Protein AF-0000000084674682 (afdb_homodimer)

Structure (mmCIF, N/CA/C/O backbone):
data_AF-0000000084674682-model_v1
#
loop_
_entity.id
_entity.type
_entity.pdbx_description
1 polymer 'DoxX family membrane protein'
#
loop_
_atom_site.group_PDB
_atom_site.id
_atom_site.type_symbol
_atom_site.label_atom_id
_atom_site.label_alt_id
_atom_site.label_comp_id
_atom_site.label_asym_id
_atom_site.label_entity_id
_atom_site.label_seq_id
_atom_site.pdbx_PDB_ins_code
_atom_site.Cartn_x
_atom_site.Cartn_y
_atom_site.Cartn_z
_atom_site.occupancy
_atom_site.B_iso_or_equiv
_atom_site.auth_seq_id
_atom_site.auth_comp_id
_atom_site.auth_asym_id
_atom_site.auth_atom_id
_atom_site.pdbx_PDB_model_num
ATOM 1 N N . MET A 1 1 ? -1.608 11.914 17.375 1 89.88 1 MET A N 1
ATOM 2 C CA . MET A 1 1 ? -2.117 10.961 16.391 1 89.88 1 MET A CA 1
ATOM 3 C C . MET A 1 1 ? -1.394 11.109 15.062 1 89.88 1 MET A C 1
ATOM 5 O O . MET A 1 1 ? -0.857 10.141 14.523 1 89.88 1 MET A O 1
ATOM 9 N N . LYS A 1 2 ? -1.039 12.305 14.711 1 95.5 2 LYS A N 1
ATOM 10 C CA . LYS A 1 2 ? -0.416 12.562 13.414 1 95.5 2 LYS A CA 1
ATOM 11 C C . LYS A 1 2 ? 1.019 12.047 13.383 1 95.5 2 LYS A C 1
ATOM 13 O O . LYS A 1 2 ? 1.409 11.344 12.445 1 95.5 2 LYS A O 1
ATOM 18 N N . ILE A 1 3 ? 1.714 12.25 14.445 1 95.81 3 ILE A N 1
ATOM 19 C CA . ILE A 1 3 ? 3.123 11.883 14.484 1 95.81 3 ILE A CA 1
ATOM 20 C C . ILE A 1 3 ? 3.26 10.359 14.422 1 95.81 3 ILE A C 1
ATOM 22 O O . ILE A 1 3 ? 4.125 9.836 13.719 1 95.81 3 ILE A O 1
ATOM 26 N N . TRP A 1 4 ? 2.428 9.703 15.109 1 97.12 4 TRP A N 1
ATOM 27 C CA . TRP A 1 4 ? 2.514 8.242 15.148 1 97.12 4 TRP A CA 1
ATOM 28 C C . TRP A 1 4 ? 2.096 7.637 13.812 1 97.12 4 TRP A C 1
ATOM 30 O O . TRP A 1 4 ? 2.631 6.605 13.398 1 97.12 4 TRP A O 1
ATOM 40 N N . THR A 1 5 ? 1.113 8.211 13.18 1 98.31 5 THR A N 1
ATOM 41 C CA . THR A 1 5 ? 0.682 7.684 11.891 1 98.31 5 THR A CA 1
ATOM 42 C C . THR A 1 5 ? 1.741 7.934 10.82 1 98.31 5 THR A C 1
ATOM 44 O O . THR A 1 5 ? 1.948 7.098 9.938 1 98.31 5 THR A O 1
ATOM 47 N N . LEU A 1 6 ? 2.436 9.078 10.836 1 98.5 6 LEU A N 1
ATOM 48 C CA . LEU A 1 6 ? 3.545 9.328 9.922 1 98.5 6 LEU A CA 1
ATOM 49 C C . LEU A 1 6 ? 4.691 8.359 10.18 1 98.5 6 LEU A C 1
ATOM 51 O O . LEU A 1 6 ? 5.316 7.863 9.242 1 98.5 6 LEU A O 1
ATOM 55 N N . LEU A 1 7 ? 4.961 8.125 11.453 1 98.44 7 LEU A N 1
ATOM 56 C CA . LEU A 1 7 ? 6.004 7.16 11.797 1 98.44 7 LEU A CA 1
ATOM 57 C C . LEU A 1 7 ? 5.68 5.781 11.242 1 98.44 7 LEU A C 1
ATOM 59 O O . LEU A 1 7 ? 6.527 5.141 10.617 1 98.44 7 LEU A O 1
ATOM 63 N N . LEU A 1 8 ? 4.473 5.336 11.531 1 98.69 8 LEU A N 1
ATOM 64 C CA . LEU A 1 8 ? 4.078 4.012 11.07 1 98.69 8 LEU A CA 1
ATOM 65 C C . LEU A 1 8 ? 4.129 3.926 9.555 1 98.69 8 LEU A C 1
ATOM 67 O O . LEU A 1 8 ? 4.574 2.916 9 1 98.69 8 LEU A O 1
ATOM 71 N N . LEU A 1 9 ? 3.668 4.953 8.883 1 98.88 9 LEU A N 1
ATOM 72 C CA . LEU A 1 9 ? 3.705 4.973 7.422 1 98.88 9 LEU A CA 1
ATOM 73 C C . LEU A 1 9 ? 5.141 4.926 6.914 1 98.88 9 LEU A C 1
ATOM 75 O O . LEU A 1 9 ? 5.465 4.141 6.023 1 98.88 9 LEU A O 1
ATOM 79 N N . ARG A 1 10 ? 5.977 5.75 7.48 1 98.88 10 ARG A N 1
ATOM 80 C CA . ARG A 1 10 ? 7.379 5.812 7.086 1 98.88 10 ARG A CA 1
ATOM 81 C C . ARG A 1 10 ? 8.062 4.465 7.285 1 98.88 10 ARG A C 1
ATOM 83 O O . ARG A 1 10 ? 8.75 3.975 6.387 1 98.88 10 ARG A O 1
ATOM 90 N N . VAL A 1 11 ? 7.887 3.836 8.383 1 98.88 11 VAL A N 1
ATOM 91 C CA . VAL A 1 11 ? 8.539 2.574 8.711 1 98.88 11 VAL A CA 1
ATOM 92 C C . VAL A 1 11 ? 8.039 1.474 7.777 1 98.88 11 VAL A C 1
ATOM 94 O O . VAL A 1 11 ? 8.828 0.674 7.27 1 98.88 11 VAL A O 1
ATOM 97 N N . SER A 1 12 ? 6.766 1.442 7.594 1 98.94 12 SER A N 1
ATOM 98 C CA . SER A 1 12 ? 6.211 0.405 6.73 1 98.94 12 SER A CA 1
ATOM 99 C C . SER A 1 12 ? 6.672 0.586 5.285 1 98.94 12 SER A C 1
ATOM 101 O O . SER A 1 12 ? 6.996 -0.388 4.605 1 98.94 12 SER A O 1
ATOM 103 N N . LEU A 1 13 ? 6.742 1.813 4.797 1 98.94 13 LEU A N 1
ATOM 104 C CA . LEU A 1 13 ? 7.234 2.076 3.449 1 98.94 13 LEU A CA 1
ATOM 105 C C . LEU A 1 13 ? 8.703 1.701 3.328 1 98.94 13 LEU A C 1
ATOM 107 O O . LEU A 1 13 ? 9.109 1.045 2.363 1 98.94 13 LEU A O 1
ATOM 111 N N . GLY A 1 14 ? 9.484 2.191 4.289 1 98.94 14 GLY A N 1
ATOM 112 C CA . GLY A 1 14 ? 10.906 1.877 4.254 1 98.94 14 GLY A CA 1
ATOM 113 C C . GLY A 1 14 ? 11.188 0.387 4.309 1 98.94 14 GLY A C 1
A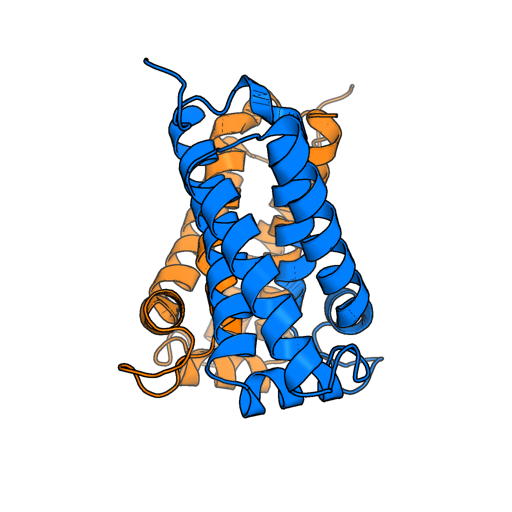TOM 114 O O . GLY A 1 14 ? 12.062 -0.111 3.604 1 98.94 14 GLY A O 1
ATOM 115 N N . TRP A 1 15 ? 10.477 -0.273 5.172 1 98.88 15 TRP A N 1
ATOM 116 C CA . TRP A 1 15 ? 10.711 -1.703 5.336 1 98.88 15 TRP A CA 1
ATOM 117 C C . TRP A 1 15 ? 10.312 -2.471 4.078 1 98.88 15 TRP A C 1
ATOM 119 O O . TRP A 1 15 ? 10.883 -3.52 3.775 1 98.88 15 TRP A O 1
ATOM 129 N N . LEU A 1 16 ? 9.336 -2.008 3.316 1 98.88 16 LEU A N 1
ATOM 130 C CA . LEU A 1 16 ? 9.023 -2.605 2.021 1 98.88 16 LEU A CA 1
ATOM 131 C C . LEU A 1 16 ? 10.266 -2.643 1.131 1 98.88 16 LEU A C 1
ATOM 133 O O . LEU A 1 16 ? 10.539 -3.656 0.486 1 98.88 16 LEU A O 1
ATOM 137 N N . LEU A 1 17 ? 10.953 -1.488 1.065 1 98.88 17 LEU A N 1
ATOM 138 C CA . LEU A 1 17 ? 12.172 -1.434 0.263 1 98.88 17 LEU A CA 1
ATOM 139 C C . LEU A 1 17 ? 13.203 -2.439 0.769 1 98.88 17 LEU A C 1
ATOM 141 O O . LEU A 1 17 ? 13.883 -3.088 -0.027 1 98.88 17 LEU A O 1
ATOM 145 N N . VAL A 1 18 ? 13.297 -2.596 2.031 1 98.75 18 VAL A N 1
ATOM 146 C CA . VAL A 1 18 ? 14.25 -3.537 2.621 1 98.75 18 VAL A CA 1
ATOM 147 C C . VAL A 1 18 ? 13.867 -4.965 2.23 1 98.75 18 VAL A C 1
ATOM 149 O O . VAL A 1 18 ? 14.727 -5.754 1.838 1 98.75 18 VAL A O 1
ATOM 152 N N . ILE A 1 19 ? 12.641 -5.305 2.309 1 98.19 19 ILE A N 1
ATOM 153 C CA . ILE A 1 19 ? 12.148 -6.648 2.012 1 98.19 19 ILE A CA 1
ATOM 154 C C . ILE A 1 19 ? 12.445 -6.992 0.554 1 98.19 19 ILE A C 1
ATOM 156 O O . ILE A 1 19 ? 13.008 -8.047 0.263 1 98.19 19 ILE A O 1
ATOM 160 N N . TRP A 1 20 ? 12.094 -6.137 -0.337 1 97.38 20 TRP A N 1
ATOM 161 C CA . TRP A 1 20 ? 12.281 -6.434 -1.753 1 97.38 20 TRP A CA 1
ATOM 162 C C . TRP A 1 20 ? 13.75 -6.34 -2.143 1 97.38 20 TRP A C 1
ATOM 164 O O . TRP A 1 20 ? 14.211 -7.055 -3.037 1 97.38 20 TRP A O 1
ATOM 174 N N . GLY A 1 21 ? 14.469 -5.391 -1.509 1 97.81 21 GLY A N 1
ATOM 175 C CA . GLY A 1 21 ? 15.906 -5.398 -1.701 1 97.81 21 GLY A CA 1
ATOM 176 C C . GLY A 1 21 ? 16.562 -6.688 -1.247 1 97.81 21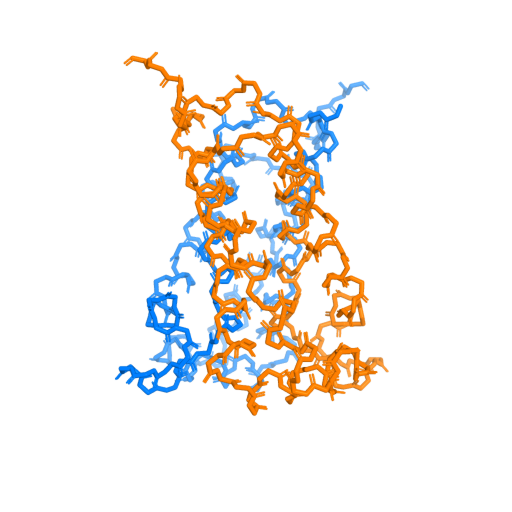 GLY A C 1
ATOM 177 O O . GLY A 1 21 ? 17.406 -7.242 -1.954 1 97.81 21 GLY A O 1
ATOM 178 N N . ALA A 1 22 ? 16.219 -7.117 -0.067 1 97 22 ALA A N 1
ATOM 179 C CA . ALA A 1 22 ? 16.75 -8.375 0.457 1 97 22 ALA A CA 1
ATOM 180 C C . ALA A 1 22 ? 16.406 -9.539 -0.461 1 97 22 ALA A C 1
ATOM 182 O O . ALA A 1 22 ? 17.203 -10.461 -0.637 1 97 22 ALA A O 1
ATOM 183 N N . ASP A 1 23 ? 15.234 -9.516 -0.97 1 95.69 23 ASP A N 1
ATOM 184 C CA . ASP A 1 23 ? 14.828 -10.539 -1.931 1 95.69 23 ASP A CA 1
ATOM 185 C C . ASP A 1 23 ? 15.805 -10.609 -3.102 1 95.69 23 ASP A C 1
ATOM 187 O O . ASP A 1 23 ? 16.203 -11.703 -3.523 1 95.69 23 ASP A O 1
ATOM 191 N N . LYS A 1 24 ? 16.25 -9.492 -3.629 1 95.38 24 LYS A N 1
ATOM 192 C CA . LYS A 1 24 ? 17.141 -9.406 -4.777 1 95.38 24 LYS A CA 1
ATOM 193 C C . LYS A 1 24 ? 18.562 -9.867 -4.406 1 95.38 24 LYS A C 1
ATOM 195 O O . LYS A 1 24 ? 19.312 -10.336 -5.266 1 95.38 24 LYS A O 1
ATOM 200 N N . VAL A 1 25 ? 18.875 -9.742 -3.158 1 96.06 25 VAL A N 1
ATOM 201 C CA . VAL A 1 25 ? 20.234 -10.047 -2.725 1 96.06 25 VAL A CA 1
ATOM 202 C C . VAL A 1 25 ? 20.312 -11.516 -2.297 1 96.06 25 VAL A C 1
ATOM 204 O O . VAL A 1 25 ? 21.266 -12.219 -2.656 1 96.06 25 VAL A O 1
ATOM 207 N N . PHE A 1 26 ? 19.297 -12 -1.606 1 93.75 26 PHE A N 1
ATOM 208 C CA . PHE A 1 26 ? 19.422 -13.297 -0.951 1 93.75 26 PHE A CA 1
ATOM 209 C C . PHE A 1 26 ? 18.484 -14.312 -1.601 1 93.75 26 PHE A C 1
ATOM 211 O O . PHE A 1 26 ? 18.672 -15.523 -1.425 1 93.75 26 PHE A O 1
ATOM 218 N N . ASN A 1 27 ? 17.469 -13.867 -2.18 1 92.38 27 ASN A N 1
ATOM 219 C CA . ASN A 1 27 ? 16.531 -14.719 -2.902 1 92.38 27 ASN A CA 1
ATOM 220 C C . ASN A 1 27 ? 16.547 -14.43 -4.398 1 92.38 27 ASN A C 1
ATOM 222 O O . ASN A 1 27 ? 15.508 -14.125 -4.992 1 92.38 27 ASN A O 1
ATOM 226 N N . VAL A 1 28 ? 17.734 -14.648 -4.98 1 90.69 28 VAL A N 1
ATOM 227 C CA . VAL A 1 28 ? 18.016 -14.156 -6.324 1 90.69 28 VAL A CA 1
ATOM 228 C C . VAL A 1 28 ? 17.078 -14.805 -7.328 1 90.69 28 VAL A C 1
ATOM 230 O O . VAL A 1 28 ? 16.578 -14.141 -8.234 1 90.69 28 VAL A O 1
ATOM 233 N N . GLU A 1 29 ? 16.859 -16.094 -7.25 1 91.12 29 GLU A N 1
ATOM 234 C CA . GLU A 1 29 ? 15.961 -16.797 -8.172 1 91.12 29 GLU A CA 1
ATOM 235 C C . GLU A 1 29 ? 14.562 -16.172 -8.156 1 91.12 29 GLU A C 1
ATOM 237 O O . GLU A 1 29 ? 13.969 -15.953 -9.211 1 91.12 29 GLU A O 1
ATOM 242 N N . HIS A 1 30 ? 14.094 -15.93 -6.965 1 90.38 30 HIS A N 1
ATOM 243 C CA . HIS A 1 30 ? 12.789 -15.289 -6.848 1 90.38 30 HIS A CA 1
ATOM 244 C C . HIS A 1 30 ? 12.812 -13.875 -7.414 1 90.38 30 HIS A C 1
ATOM 246 O O . HIS A 1 30 ? 11.883 -13.469 -8.117 1 90.38 30 HIS A O 1
ATOM 252 N N . GLY A 1 31 ? 13.82 -13.156 -7.078 1 90.25 31 GLY A N 1
ATOM 253 C CA . GLY A 1 31 ? 13.969 -11.82 -7.641 1 90.25 31 GLY A CA 1
ATOM 254 C C . GLY A 1 31 ? 14.008 -11.812 -9.156 1 90.25 31 GLY A C 1
ATOM 255 O O . GLY A 1 31 ? 13.398 -10.953 -9.797 1 90.25 31 GLY A O 1
ATOM 256 N N . MET A 1 32 ? 14.672 -12.773 -9.703 1 90.81 32 MET A N 1
ATOM 257 C CA . MET A 1 32 ? 14.75 -12.906 -11.156 1 90.81 32 MET A CA 1
ATOM 258 C C . MET A 1 32 ? 13.383 -13.227 -11.742 1 90.81 32 MET A C 1
ATOM 260 O O . MET A 1 32 ? 13.008 -12.695 -12.789 1 90.81 32 MET A O 1
ATOM 264 N N . ALA A 1 33 ? 12.703 -14.078 -11.133 1 90.19 33 ALA A N 1
ATOM 265 C CA . ALA A 1 33 ? 11.375 -14.453 -11.594 1 90.19 33 ALA A CA 1
ATOM 266 C C . ALA A 1 33 ? 10.438 -13.25 -11.617 1 90.19 33 AL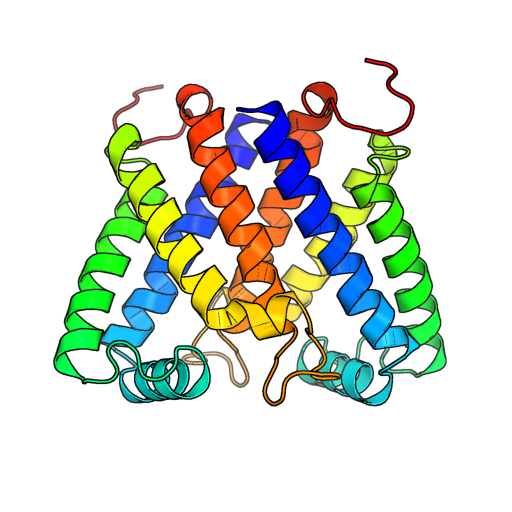A A C 1
ATOM 268 O O . ALA A 1 33 ? 9.688 -13.055 -12.578 1 90.19 33 ALA A O 1
ATOM 269 N N . VAL A 1 34 ? 10.523 -12.5 -10.586 1 88.06 34 VAL A N 1
ATOM 270 C CA . VAL A 1 34 ? 9.703 -11.289 -10.492 1 88.06 34 VAL A CA 1
ATOM 271 C C . VAL A 1 34 ? 10.117 -10.305 -11.578 1 88.06 34 VAL A C 1
ATOM 273 O O . VAL A 1 34 ? 9.258 -9.734 -12.266 1 88.06 34 VAL A O 1
ATOM 276 N N . ALA A 1 35 ? 11.383 -10.086 -11.766 1 88.12 35 ALA A N 1
ATOM 277 C CA . ALA A 1 35 ? 11.891 -9.164 -12.781 1 88.12 35 ALA A CA 1
ATOM 278 C C . ALA A 1 35 ? 11.461 -9.594 -14.18 1 88.12 35 ALA A C 1
ATOM 280 O O . ALA A 1 35 ? 11.031 -8.766 -14.984 1 88.12 35 ALA A O 1
ATOM 281 N N . ASN A 1 36 ? 11.562 -10.797 -14.453 1 88.56 36 ASN A N 1
ATOM 282 C CA . ASN A 1 36 ? 11.227 -11.32 -15.773 1 88.56 36 ASN A CA 1
ATOM 283 C C . ASN A 1 36 ? 9.719 -11.273 -16.031 1 88.56 36 ASN A C 1
ATOM 285 O O . ASN A 1 36 ? 9.289 -10.953 -17.141 1 88.56 36 ASN A O 1
ATOM 289 N N . LYS A 1 37 ? 9.031 -11.516 -15.047 1 85.31 37 LYS A N 1
ATOM 290 C CA . LYS A 1 37 ? 7.586 -11.625 -15.227 1 85.31 37 LYS A CA 1
ATOM 291 C C . LYS A 1 37 ? 6.922 -10.25 -15.188 1 85.31 37 LYS A C 1
ATOM 293 O O . LYS A 1 37 ? 6.02 -9.969 -15.977 1 85.31 37 LYS A O 1
ATOM 298 N N . PHE A 1 38 ? 7.402 -9.391 -14.258 1 84.62 38 PHE A N 1
ATOM 299 C CA . PHE A 1 38 ? 6.602 -8.195 -14 1 84.62 38 PHE A CA 1
ATOM 300 C C . PHE A 1 38 ? 7.363 -6.938 -14.398 1 84.62 38 PHE A C 1
ATOM 302 O O . PHE A 1 38 ? 6.77 -5.867 -14.531 1 84.62 38 PHE A O 1
ATOM 309 N N . TYR A 1 39 ? 8.648 -7.082 -14.594 1 84 39 TYR A N 1
ATOM 310 C CA . TYR A 1 39 ? 9.422 -5.875 -14.867 1 84 39 TYR A CA 1
ATOM 311 C C . TYR A 1 39 ? 10.125 -5.969 -16.219 1 84 39 TYR A C 1
ATOM 313 O O . TYR A 1 39 ? 11.141 -5.309 -16.438 1 84 39 TYR A O 1
ATOM 321 N N . PHE A 1 40 ? 9.656 -6.844 -17.062 1 83.19 40 PHE A N 1
ATOM 322 C CA . PHE A 1 40 ? 10.102 -6.984 -18.453 1 83.19 40 PHE A CA 1
ATOM 323 C C . PHE A 1 40 ? 11.578 -7.352 -18.5 1 83.19 40 PHE A C 1
ATOM 325 O O . PHE A 1 40 ? 12.305 -6.887 -19.391 1 83.19 40 PHE A O 1
ATOM 332 N N . GLY A 1 41 ? 12.039 -7.977 -17.469 1 83.94 41 GLY A N 1
ATOM 333 C CA . GLY A 1 41 ? 13.422 -8.43 -17.406 1 83.94 41 GLY A CA 1
ATOM 334 C C . GLY A 1 41 ? 14.383 -7.336 -17 1 83.94 41 GLY A C 1
ATOM 335 O O . GLY A 1 41 ? 15.602 -7.516 -17.062 1 83.94 41 GLY A O 1
ATOM 336 N N . PHE A 1 42 ? 13.82 -6.273 -16.594 1 81.06 42 PHE A N 1
ATOM 337 C CA . PHE A 1 42 ? 14.68 -5.191 -16.125 1 81.06 42 PHE A CA 1
ATOM 338 C C . PHE A 1 42 ? 15.578 -5.664 -14.984 1 81.06 42 PHE A C 1
ATOM 340 O O . PHE A 1 42 ? 15.094 -6.211 -13.992 1 81.06 42 PHE A O 1
ATOM 347 N N . LEU A 1 43 ? 16.891 -5.523 -15.18 1 81.88 43 LEU A N 1
ATOM 348 C CA . LEU A 1 43 ? 17.922 -5.891 -14.219 1 81.88 43 LEU A CA 1
ATOM 349 C C . LEU A 1 43 ? 17.922 -7.395 -13.977 1 81.88 43 LEU A C 1
ATOM 351 O O . LEU A 1 43 ? 18.453 -7.863 -12.961 1 81.88 43 LEU A O 1
ATOM 355 N N . ALA A 1 44 ? 17.484 -8.086 -14.93 1 86.19 44 ALA A N 1
ATOM 356 C CA . ALA A 1 44 ? 17.391 -9.523 -14.719 1 86.19 44 ALA A CA 1
ATOM 357 C C . ALA A 1 44 ? 18.734 -10.211 -14.93 1 86.19 44 ALA A C 1
ATOM 359 O O . ALA A 1 44 ? 18.828 -11.188 -15.672 1 86.19 44 ALA A O 1
ATOM 360 N N . VAL A 1 45 ? 19.688 -9.672 -14.492 1 89.75 45 VAL A N 1
ATOM 361 C CA . VAL A 1 45 ? 21.016 -10.242 -14.344 1 89.75 45 VAL A CA 1
ATOM 362 C C . VAL A 1 45 ? 21.391 -10.297 -12.867 1 89.75 45 VAL A C 1
ATOM 364 O O . VAL A 1 45 ? 21.156 -9.344 -12.125 1 89.75 45 VAL A O 1
ATOM 367 N N . GLU A 1 46 ? 21.969 -11.477 -12.484 1 91.44 46 GLU A N 1
ATOM 368 C CA . GLU A 1 46 ? 22.172 -11.758 -11.062 1 91.44 46 GLU A CA 1
ATOM 369 C C . GLU A 1 46 ? 22.938 -10.633 -10.383 1 91.44 46 GLU A C 1
ATOM 371 O O . GLU A 1 46 ? 22.5 -10.117 -9.352 1 91.44 46 GLU A O 1
ATOM 376 N N . SER A 1 47 ? 24.047 -10.289 -10.906 1 92.81 47 SER A N 1
ATOM 377 C CA . SER A 1 47 ? 24.891 -9.273 -10.273 1 92.81 47 SER A CA 1
ATOM 378 C C . SER A 1 47 ? 24.172 -7.93 -10.211 1 92.81 47 SER A C 1
ATOM 380 O O . SER A 1 47 ? 24.281 -7.207 -9.219 1 92.81 47 SER A O 1
ATOM 382 N N . ALA A 1 48 ? 23.516 -7.559 -11.211 1 93.69 48 ALA A N 1
ATOM 383 C CA . ALA A 1 48 ? 22.766 -6.297 -11.242 1 93.69 48 ALA A CA 1
ATOM 384 C C . ALA A 1 48 ? 21.672 -6.281 -10.188 1 93.69 48 ALA A C 1
ATOM 386 O O . ALA A 1 48 ? 21.469 -5.273 -9.516 1 93.69 48 ALA A O 1
ATOM 387 N N . LEU A 1 49 ? 21 -7.414 -10.07 1 94.62 49 LEU A N 1
ATOM 388 C CA . LEU A 1 49 ? 19.938 -7.531 -9.07 1 94.62 49 LEU A CA 1
ATOM 389 C C . LEU A 1 49 ? 20.5 -7.367 -7.664 1 94.62 49 LEU A C 1
ATOM 391 O O . LEU A 1 49 ? 19.906 -6.672 -6.832 1 94.62 49 LEU A O 1
ATOM 395 N N . GLN A 1 50 ? 21.641 -7.996 -7.441 1 96.75 50 GLN A N 1
ATOM 396 C CA . GLN A 1 50 ? 22.203 -7.953 -6.098 1 96.75 50 GLN A CA 1
ATOM 397 C C . GLN A 1 50 ? 22.672 -6.547 -5.738 1 96.75 50 GLN A C 1
ATOM 399 O O . GLN A 1 50 ? 22.516 -6.105 -4.598 1 96.75 50 GLN A O 1
ATOM 404 N N . VAL A 1 51 ? 23.219 -5.844 -6.695 1 96.81 51 VAL A N 1
ATOM 405 C CA . VAL A 1 51 ? 23.672 -4.477 -6.449 1 96.81 51 VAL A CA 1
ATOM 406 C C . VAL A 1 51 ? 22.469 -3.572 -6.219 1 96.81 51 VAL A C 1
ATOM 408 O O . VAL A 1 51 ? 22.438 -2.785 -5.27 1 96.81 51 VAL A O 1
ATOM 411 N N . ALA A 1 52 ? 21.469 -3.684 -7.102 1 96.19 52 ALA A N 1
ATOM 412 C CA . ALA A 1 52 ? 20.25 -2.9 -6.949 1 96.19 52 ALA A CA 1
ATOM 413 C C . ALA A 1 52 ? 19.578 -3.189 -5.609 1 96.19 52 ALA A C 1
ATOM 415 O O . ALA A 1 52 ? 19.062 -2.281 -4.961 1 96.19 52 ALA A O 1
ATOM 416 N N . GLY A 1 53 ? 19.578 -4.457 -5.266 1 97.88 53 GLY A N 1
ATOM 417 C CA . GLY A 1 53 ? 18.984 -4.855 -3.996 1 97.88 53 GLY A CA 1
ATOM 418 C C . GLY A 1 53 ? 19.703 -4.25 -2.799 1 97.88 53 GLY A C 1
ATOM 419 O O . GLY A 1 53 ? 19.047 -3.777 -1.863 1 97.88 53 GLY A O 1
ATOM 420 N N . ALA A 1 54 ? 21.047 -4.297 -2.838 1 98.25 54 ALA A N 1
ATOM 421 C CA . ALA A 1 54 ? 21.812 -3.711 -1.743 1 98.25 54 ALA A CA 1
ATOM 422 C C . ALA A 1 54 ? 21.531 -2.221 -1.601 1 98.25 54 ALA A C 1
ATOM 424 O O . ALA A 1 54 ? 21.359 -1.719 -0.487 1 98.25 54 ALA A O 1
ATOM 425 N N . LEU A 1 55 ? 21.484 -1.507 -2.699 1 98.38 55 LEU A N 1
ATOM 426 C CA . LEU A 1 55 ? 21.156 -0.084 -2.68 1 98.38 55 LEU A CA 1
ATOM 427 C C . LEU A 1 55 ? 19.75 0.15 -2.15 1 98.38 55 LEU A C 1
ATOM 429 O O . LEU A 1 55 ? 19.516 1.067 -1.358 1 98.38 55 LEU A O 1
ATOM 433 N N . GLN A 1 56 ? 18.844 -0.667 -2.613 1 98.75 56 GLN A N 1
ATOM 434 C CA . GLN A 1 56 ? 17.469 -0.556 -2.176 1 98.75 56 GLN A CA 1
ATOM 435 C C . GLN A 1 56 ? 17.344 -0.779 -0.67 1 98.75 56 GLN A C 1
ATOM 437 O O . GLN A 1 56 ? 16.594 -0.078 0.007 1 98.75 56 GLN A O 1
ATOM 442 N N . ILE A 1 57 ? 18.031 -1.725 -0.092 1 98.88 57 ILE A N 1
ATOM 443 C CA . ILE A 1 57 ? 18.062 -1.97 1.346 1 98.88 57 ILE A CA 1
ATOM 444 C C . ILE A 1 57 ? 18.578 -0.729 2.072 1 98.88 57 ILE A C 1
ATOM 446 O O . ILE A 1 57 ? 17.984 -0.296 3.066 1 98.88 57 ILE A O 1
ATOM 450 N N . LEU A 1 58 ? 19.641 -0.141 1.566 1 98.81 58 LEU A N 1
ATOM 451 C CA . LEU A 1 58 ? 20.219 1.038 2.199 1 98.81 58 LEU A CA 1
ATOM 452 C C . LEU A 1 58 ? 19.219 2.193 2.215 1 98.81 58 LEU A C 1
ATOM 454 O O . LEU A 1 58 ? 19.047 2.852 3.242 1 98.81 58 LEU A O 1
ATOM 458 N N . VAL A 1 59 ? 18.609 2.412 1.096 1 98.88 59 VAL A N 1
ATOM 459 C CA . VAL A 1 59 ? 17.609 3.469 1.021 1 98.88 59 VAL A CA 1
ATOM 460 C C . VAL A 1 59 ? 16.469 3.172 1.994 1 98.88 59 VAL A C 1
ATOM 462 O O . VAL A 1 59 ? 16.016 4.059 2.723 1 98.88 59 VAL A O 1
ATOM 465 N N . GLY A 1 60 ? 15.984 1.921 1.973 1 98.94 60 GLY A N 1
ATOM 466 C CA . GLY A 1 60 ? 14.906 1.53 2.865 1 98.94 60 GLY A CA 1
ATOM 467 C C . GLY A 1 60 ? 15.227 1.757 4.328 1 98.94 60 GLY A C 1
ATOM 468 O O . GLY A 1 60 ? 14.398 2.275 5.082 1 98.94 60 GLY A O 1
ATOM 469 N N . LEU A 1 61 ? 16.391 1.36 4.75 1 98.88 61 LEU A N 1
ATOM 470 C CA . LEU A 1 61 ? 16.797 1.555 6.137 1 98.88 61 LEU A CA 1
ATOM 471 C C . LEU A 1 61 ? 16.906 3.039 6.473 1 98.88 61 LEU A C 1
ATOM 473 O O . LEU A 1 61 ? 16.531 3.457 7.57 1 98.88 61 LEU A O 1
ATOM 477 N N . ALA A 1 62 ? 17.438 3.807 5.527 1 98.75 62 ALA A N 1
ATOM 478 C CA . ALA A 1 62 ? 17.484 5.25 5.734 1 98.75 62 ALA A CA 1
ATOM 479 C C . ALA A 1 62 ? 16.094 5.828 5.918 1 98.75 62 ALA A C 1
ATOM 481 O O . ALA A 1 62 ? 15.875 6.703 6.758 1 98.75 62 ALA A O 1
ATOM 482 N N . VAL A 1 63 ? 15.148 5.379 5.133 1 98.81 63 VAL A N 1
ATOM 483 C CA . VAL A 1 63 ? 13.758 5.816 5.262 1 98.81 63 VAL A CA 1
ATOM 484 C C . VAL A 1 63 ? 13.219 5.418 6.633 1 98.81 63 VAL A C 1
ATOM 486 O O . VAL A 1 63 ? 12.617 6.238 7.336 1 98.81 63 VAL A O 1
ATOM 489 N N . VAL A 1 64 ? 13.453 4.219 7.055 1 98.81 64 VAL A N 1
ATOM 490 C CA . VAL A 1 64 ? 12.922 3.691 8.305 1 98.81 64 VAL A CA 1
ATOM 491 C C . VAL A 1 64 ? 13.375 4.57 9.469 1 98.81 64 VAL A C 1
ATOM 493 O O . VAL A 1 64 ? 12.57 4.922 10.336 1 98.81 64 VAL A O 1
ATOM 496 N N . VAL A 1 65 ? 14.586 5.004 9.461 1 98.12 65 VAL A N 1
ATOM 497 C CA . VAL A 1 65 ? 15.117 5.719 10.617 1 98.12 65 VAL A CA 1
ATOM 498 C C . VAL A 1 65 ? 14.938 7.223 10.414 1 98.12 65 VAL A C 1
ATOM 500 O O . VAL A 1 65 ? 15.242 8.016 11.312 1 98.12 65 VAL A O 1
ATOM 503 N N . GLY A 1 66 ? 14.43 7.613 9.266 1 98 66 GLY A N 1
ATOM 504 C CA . GLY A 1 66 ? 14.227 9.023 8.969 1 98 66 GLY A CA 1
ATOM 505 C C . GLY A 1 66 ? 15.516 9.789 8.773 1 98 66 GLY A C 1
ATOM 506 O O . GLY A 1 66 ? 15.648 10.93 9.227 1 98 66 GLY A O 1
ATOM 507 N N . PHE A 1 67 ? 16.484 9.141 8.133 1 97.31 67 PHE A N 1
ATOM 508 C CA . PHE A 1 67 ? 17.766 9.758 7.859 1 97.31 67 PHE A CA 1
ATOM 509 C C . PHE A 1 67 ? 17.75 10.484 6.523 1 97.31 67 PHE A C 1
ATOM 511 O O . PHE A 1 67 ? 17.234 9.961 5.531 1 97.31 67 PHE A O 1
ATOM 518 N N . ALA A 1 68 ? 18.406 11.836 6.422 1 96.94 68 ALA A N 1
ATOM 519 C CA . ALA A 1 68 ? 18.578 12.633 5.211 1 96.94 68 ALA A CA 1
ATOM 520 C C . ALA A 1 68 ? 17.281 12.703 4.406 1 96.94 68 ALA A C 1
ATOM 522 O O . ALA A 1 68 ? 17.297 12.477 3.193 1 96.94 68 ALA A O 1
ATOM 523 N N . ARG A 1 69 ? 16.219 12.984 4.969 1 97.75 69 ARG A N 1
ATOM 524 C CA . ARG A 1 69 ? 14.859 12.883 4.441 1 97.75 69 ARG A CA 1
ATOM 525 C C . ARG A 1 69 ? 14.68 13.758 3.205 1 97.75 69 ARG A C 1
ATOM 527 O O . ARG A 1 69 ? 13.898 13.43 2.311 1 97.75 69 ARG A O 1
ATOM 534 N N . ARG A 1 70 ? 15.328 14.812 3.107 1 97.12 70 ARG A N 1
ATOM 535 C CA . ARG A 1 70 ? 15.211 15.695 1.956 1 97.12 70 ARG A CA 1
ATOM 536 C C . ARG A 1 70 ? 15.68 15 0.681 1 97.12 70 ARG A C 1
ATOM 538 O O . ARG A 1 70 ? 15.211 15.32 -0.413 1 97.12 70 ARG A O 1
ATOM 545 N N . TRP A 1 71 ? 16.547 14.039 0.794 1 98.12 71 TRP A N 1
ATOM 546 C CA . TRP A 1 71 ? 17.109 13.328 -0.355 1 98.12 71 TRP A CA 1
ATOM 547 C C . TRP A 1 71 ? 16.547 11.914 -0.444 1 98.12 71 TRP A C 1
ATOM 549 O O . TRP A 1 71 ? 16.219 11.438 -1.535 1 98.12 71 TRP A O 1
ATOM 559 N N . VAL A 1 72 ? 16.406 11.305 0.667 1 98.62 72 VAL A N 1
ATOM 560 C CA . VAL A 1 72 ? 16.047 9.891 0.722 1 98.62 72 VAL A CA 1
ATOM 561 C C . VAL A 1 72 ? 14.578 9.719 0.318 1 98.62 72 VAL A C 1
ATOM 563 O O . VAL A 1 72 ? 14.227 8.773 -0.395 1 98.62 72 VAL A O 1
ATOM 566 N N . TYR A 1 73 ? 13.719 10.641 0.778 1 98.69 73 TYR A N 1
ATOM 567 C CA . TYR A 1 73 ? 12.305 10.508 0.429 1 98.69 73 TYR A CA 1
ATOM 568 C C . TYR A 1 73 ? 12.102 10.633 -1.076 1 98.69 73 TYR A C 1
ATOM 570 O O . TYR A 1 73 ? 11.391 9.828 -1.68 1 98.69 73 TYR A O 1
ATOM 578 N N . PRO A 1 74 ? 12.75 11.609 -1.77 1 98.81 74 PRO A N 1
ATOM 579 C CA . PRO A 1 74 ? 12.625 11.641 -3.229 1 98.81 74 PRO A CA 1
ATOM 580 C C . PRO A 1 74 ? 13.164 10.383 -3.898 1 98.81 74 PRO A C 1
ATOM 582 O O . PRO A 1 74 ? 12.594 9.906 -4.883 1 98.81 74 PRO A O 1
ATOM 585 N N . VAL A 1 75 ? 14.227 9.875 -3.459 1 98.81 75 VAL A N 1
ATOM 586 C CA . VAL A 1 75 ? 14.766 8.625 -4 1 98.81 75 VAL A CA 1
ATOM 587 C C . VAL A 1 75 ? 13.742 7.504 -3.828 1 98.81 75 VAL A C 1
ATOM 589 O O . VAL A 1 75 ? 13.516 6.719 -4.75 1 98.81 75 VAL A O 1
ATOM 592 N N . GLN A 1 76 ? 13.156 7.398 -2.662 1 98.88 76 GLN A N 1
ATOM 593 C CA . GLN A 1 76 ? 12.102 6.41 -2.424 1 98.88 76 GLN A CA 1
ATOM 594 C C . GLN A 1 76 ? 10.953 6.586 -3.406 1 98.88 76 GLN A C 1
ATOM 596 O O . GLN A 1 76 ? 10.422 5.602 -3.928 1 98.88 76 GLN A O 1
ATOM 601 N N . VAL A 1 77 ? 10.539 7.812 -3.645 1 98.88 77 VAL A N 1
ATOM 602 C CA . VAL A 1 77 ? 9.453 8.078 -4.586 1 98.88 77 VAL A CA 1
ATOM 603 C C . VAL A 1 77 ? 9.844 7.586 -5.977 1 98.88 77 VAL A C 1
ATOM 605 O O . VAL A 1 77 ? 9.023 7.004 -6.688 1 98.88 77 VAL A O 1
ATOM 608 N N . LEU A 1 78 ? 11.055 7.797 -6.363 1 98.69 78 LEU A N 1
ATOM 609 C CA . LEU A 1 78 ? 11.531 7.352 -7.668 1 98.69 78 LEU A CA 1
ATOM 610 C C . LEU A 1 78 ? 11.523 5.828 -7.758 1 98.69 78 LEU A C 1
ATOM 612 O O . LEU A 1 78 ? 11.062 5.262 -8.75 1 98.69 78 LEU A O 1
ATOM 616 N N . LEU A 1 79 ? 12.039 5.176 -6.738 1 98.31 79 LEU A N 1
ATOM 617 C CA . LEU A 1 79 ? 12.07 3.715 -6.719 1 98.31 79 LEU A CA 1
ATOM 618 C C . LEU A 1 79 ? 10.656 3.141 -6.754 1 98.31 79 LEU A C 1
ATOM 620 O O . LEU A 1 79 ? 10.359 2.248 -7.551 1 98.31 79 LEU A O 1
ATOM 624 N N . ASN A 1 80 ? 9.797 3.658 -5.895 1 98.75 80 ASN A N 1
ATOM 625 C CA . ASN A 1 80 ? 8.422 3.168 -5.848 1 98.75 80 ASN A CA 1
ATOM 626 C C . ASN A 1 80 ? 7.645 3.557 -7.102 1 98.75 80 ASN A C 1
ATOM 628 O O . ASN A 1 80 ? 6.766 2.816 -7.547 1 98.75 80 ASN A O 1
ATOM 632 N N . GLY A 1 81 ? 7.965 4.734 -7.66 1 98.44 81 GLY A N 1
ATOM 633 C CA . GLY A 1 81 ? 7.359 5.125 -8.93 1 98.44 81 GLY A CA 1
ATOM 634 C C . GLY A 1 81 ? 7.758 4.227 -10.078 1 98.44 81 GLY A C 1
ATOM 635 O O . GLY A 1 81 ? 6.922 3.875 -10.914 1 98.44 81 GLY A O 1
ATOM 636 N N . ALA A 1 82 ? 9.023 3.92 -10.172 1 96.06 82 ALA A N 1
ATOM 637 C CA . ALA A 1 82 ? 9.492 2.982 -11.188 1 96.06 82 ALA A CA 1
ATOM 638 C C . ALA A 1 82 ? 8.797 1.628 -11.039 1 96.06 82 ALA A C 1
ATOM 640 O O . ALA A 1 82 ? 8.398 1.018 -12.039 1 96.06 82 ALA A O 1
ATOM 641 N N . SER A 1 83 ? 8.688 1.121 -9.797 1 96.44 83 SER A N 1
ATOM 642 C CA . SER A 1 83 ? 7.992 -0.138 -9.547 1 96.44 83 SER A CA 1
ATOM 643 C C . SER A 1 83 ? 6.527 -0.053 -9.961 1 96.44 83 SER A C 1
ATOM 645 O O . SER A 1 83 ? 5.988 -0.991 -10.555 1 96.44 83 SER A O 1
ATOM 647 N N . LEU A 1 84 ? 5.898 1.076 -9.656 1 98 84 LEU A N 1
ATOM 648 C CA . LEU A 1 84 ? 4.516 1.295 -10.062 1 98 84 LEU A CA 1
ATOM 649 C C . LEU A 1 84 ? 4.383 1.24 -11.578 1 98 84 LEU A C 1
ATOM 651 O O . LEU A 1 84 ? 3.486 0.576 -12.109 1 98 84 LEU A O 1
ATOM 655 N N . LEU A 1 85 ? 5.254 1.948 -12.266 1 96.69 85 LEU A N 1
ATOM 656 C CA . LEU A 1 85 ? 5.203 1.96 -13.719 1 96.69 85 LEU A CA 1
ATOM 657 C C . LEU A 1 85 ? 5.398 0.556 -14.281 1 96.69 85 LEU A C 1
ATOM 659 O O . LEU A 1 85 ? 4.754 0.181 -15.266 1 96.69 85 LEU A O 1
ATOM 663 N N . ALA A 1 86 ? 6.258 -0.246 -13.68 1 94.19 86 ALA A N 1
ATOM 664 C CA . ALA A 1 86 ? 6.547 -1.6 -14.148 1 94.19 86 ALA A CA 1
ATOM 665 C C . ALA A 1 86 ? 5.312 -2.49 -14.047 1 94.19 86 ALA A C 1
ATOM 667 O O . ALA A 1 86 ? 5.141 -3.422 -14.836 1 94.19 86 ALA A O 1
ATOM 668 N N . VAL A 1 87 ? 4.461 -2.172 -13.086 1 95.19 87 VAL A N 1
ATOM 669 C CA . VAL A 1 87 ? 3.307 -3.043 -12.898 1 95.19 87 VAL A CA 1
ATOM 670 C C . VAL A 1 87 ? 2.025 -2.293 -13.25 1 95.19 87 VAL A C 1
ATOM 672 O O . VAL A 1 87 ? 0.943 -2.633 -12.766 1 95.19 87 VAL A O 1
ATOM 675 N N . MET A 1 88 ? 2.1 -1.292 -14.125 1 96.31 88 MET A N 1
ATOM 676 C CA . MET A 1 88 ? 0.987 -0.397 -14.422 1 96.31 88 MET A CA 1
ATOM 677 C C . MET A 1 88 ? -0.186 -1.167 -15.023 1 96.31 88 MET A C 1
ATOM 679 O O . MET A 1 88 ? -1.346 -0.835 -14.773 1 96.31 88 MET A O 1
ATOM 683 N N . GLN A 1 89 ? 0.061 -2.184 -15.781 1 95.38 89 GLN A N 1
ATOM 684 C CA . GLN A 1 89 ? -1.013 -2.992 -16.344 1 95.38 89 GLN A CA 1
ATOM 685 C C . GLN A 1 89 ? -1.867 -3.619 -15.25 1 95.38 89 GLN A C 1
ATOM 687 O O . GLN A 1 89 ? -3.092 -3.695 -15.375 1 95.38 89 GLN A O 1
ATOM 692 N N . SER A 1 90 ? -1.211 -4.066 -14.133 1 96.06 90 SER A N 1
ATOM 693 C CA . SER A 1 90 ? -1.923 -4.684 -13.016 1 96.06 90 SER A CA 1
ATOM 694 C C . SER A 1 90 ? -2.715 -3.646 -12.227 1 96.06 90 SER A C 1
ATOM 696 O O . SER A 1 90 ? -3.715 -3.979 -11.586 1 96.06 90 SER A O 1
ATOM 698 N N . VAL A 1 91 ? -2.279 -2.42 -12.258 1 97.88 91 VAL A N 1
ATOM 699 C CA . VAL A 1 91 ? -2.969 -1.349 -11.547 1 97.88 91 VAL A CA 1
ATOM 700 C C . VAL A 1 91 ? -4.207 -0.92 -12.336 1 97.88 91 VAL A C 1
ATOM 702 O O . VAL A 1 91 ? -5.27 -0.69 -11.75 1 97.88 91 VAL A O 1
ATOM 705 N N . ILE A 1 92 ? -4.074 -0.872 -13.617 1 97.19 92 ILE A N 1
ATOM 706 C CA . ILE A 1 92 ? -5.164 -0.438 -14.484 1 97.19 92 ILE A CA 1
ATOM 707 C C . ILE A 1 92 ? -6.172 -1.573 -14.656 1 97.19 92 ILE A C 1
ATOM 709 O O . ILE A 1 92 ? -7.383 -1.339 -14.688 1 97.19 92 ILE A O 1
ATOM 713 N N . ASP A 1 93 ? -5.691 -2.811 -14.734 1 96.56 93 ASP A N 1
ATOM 714 C CA . ASP A 1 93 ? -6.48 -4.02 -14.953 1 96.56 93 ASP A CA 1
ATOM 715 C C . ASP A 1 93 ? -6.078 -5.125 -13.984 1 96.56 93 ASP A C 1
ATOM 717 O O . ASP A 1 93 ? -5.457 -6.113 -14.375 1 96.56 93 ASP A O 1
ATOM 721 N N . PRO A 1 94 ? -6.582 -5 -12.75 1 95.75 94 PRO A N 1
ATOM 722 C CA . PRO A 1 94 ? -6.082 -5.883 -11.695 1 95.75 94 PRO A CA 1
ATOM 723 C C . PRO A 1 94 ? -6.527 -7.332 -11.883 1 95.75 94 PRO A C 1
ATOM 725 O O . PRO A 1 94 ? -5.891 -8.25 -11.352 1 95.75 94 PRO A O 1
ATOM 728 N N . TRP A 1 95 ? -7.492 -7.586 -12.648 1 92.94 95 TRP A N 1
ATOM 729 C CA . TRP A 1 95 ? -8.023 -8.945 -12.727 1 92.94 95 TRP A CA 1
ATOM 730 C C . TRP A 1 95 ? -7.75 -9.555 -14.094 1 92.94 95 TRP A C 1
ATOM 732 O O . TRP A 1 95 ? -8.289 -10.609 -14.43 1 92.94 95 TRP A O 1
ATOM 742 N N . SER A 1 96 ? -6.926 -8.859 -14.938 1 91.81 96 SER A N 1
ATOM 743 C CA . SER A 1 96 ? -6.449 -9.375 -16.219 1 91.81 96 SER A CA 1
ATOM 744 C C . SER A 1 96 ? -7.598 -9.531 -17.203 1 91.81 96 SER A C 1
ATOM 746 O O . SER A 1 96 ? -7.637 -10.5 -17.969 1 91.81 96 SER A O 1
ATOM 748 N N . TRP A 1 97 ? -8.508 -8.703 -17.141 1 89.12 97 TRP A N 1
ATOM 749 C CA . TRP A 1 97 ? -9.617 -8.727 -18.094 1 89.12 97 TRP A CA 1
ATOM 750 C C . TRP A 1 97 ? -9.148 -8.273 -19.469 1 89.12 97 TRP A C 1
ATOM 752 O O . TRP A 1 97 ? -9.664 -8.75 -20.484 1 89.12 97 TRP A O 1
ATOM 762 N N . VAL A 1 98 ? -8.133 -7.355 -19.547 1 91 98 VAL A N 1
ATOM 763 C CA . VAL A 1 98 ? -7.637 -6.777 -20.797 1 91 98 VAL A CA 1
ATOM 764 C C . VAL A 1 98 ? -6.18 -7.176 -21 1 91 98 VAL A C 1
ATOM 766 O O . VAL A 1 98 ? -5.809 -7.645 -22.078 1 91 98 VAL A O 1
ATOM 769 N N . PHE A 1 99 ? -5.359 -7.012 -19.969 1 91.56 99 PHE A N 1
ATOM 770 C CA . PHE A 1 99 ? -3.939 -7.34 -20.031 1 91.56 99 PHE A CA 1
ATOM 771 C C . PHE A 1 99 ? -3.672 -8.703 -19.406 1 91.56 99 PHE A C 1
ATOM 773 O O . PHE A 1 99 ? -4.039 -8.945 -18.25 1 91.56 99 PHE A O 1
ATOM 780 N N . GLU A 1 100 ? -3.029 -9.516 -20.156 1 89.69 100 GLU A N 1
ATOM 781 C CA . GLU A 1 100 ? -2.682 -10.828 -19.641 1 89.69 100 GLU A CA 1
ATOM 782 C C . GLU A 1 100 ? -1.599 -10.727 -18.562 1 89.69 100 GLU A C 1
ATOM 784 O O . GLU A 1 100 ? -0.668 -9.93 -18.688 1 89.69 100 GLU A O 1
ATOM 789 N N . GLY A 1 101 ? -1.73 -11.531 -17.5 1 88.19 101 GLY A N 1
ATOM 790 C CA . GLY A 1 101 ? -0.681 -11.641 -16.5 1 88.19 101 GLY A CA 1
ATOM 791 C C . GLY A 1 101 ? -0.812 -10.625 -15.383 1 88.19 101 GLY A C 1
ATOM 792 O O . GLY A 1 101 ? 0.014 -10.586 -14.469 1 88.19 101 GLY A O 1
ATOM 793 N N . SER A 1 102 ? -1.867 -9.836 -15.477 1 92.19 102 SER A N 1
ATOM 794 C CA . SER A 1 102 ? -2.084 -8.875 -14.406 1 92.19 102 SER A CA 1
ATOM 795 C C . SER A 1 102 ? -2.451 -9.578 -13.102 1 92.19 102 SER A C 1
ATOM 797 O O . SER A 1 102 ? -2.969 -10.695 -13.117 1 92.19 102 SER A O 1
ATOM 799 N N . ASN A 1 103 ? -2.096 -8.945 -12.047 1 93.38 103 ASN A N 1
ATOM 800 C CA . ASN A 1 103 ? -2.312 -9.461 -10.703 1 93.38 103 ASN A CA 1
ATOM 801 C C . ASN A 1 103 ? -2.787 -8.367 -9.75 1 93.38 103 ASN A C 1
ATOM 803 O O . ASN A 1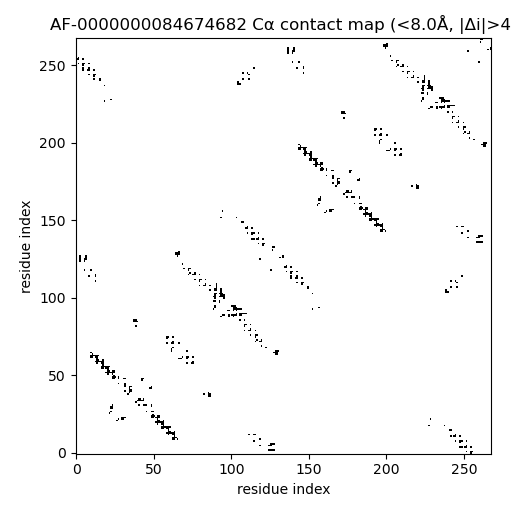 103 ? -2.074 -7.391 -9.516 1 93.38 103 ASN A O 1
ATOM 807 N N . ALA A 1 104 ? -3.906 -8.602 -9.141 1 94.62 104 ALA A N 1
ATOM 808 C CA . ALA A 1 104 ? -4.543 -7.582 -8.32 1 94.62 104 ALA A CA 1
ATOM 809 C C . ALA A 1 104 ? -3.678 -7.23 -7.113 1 94.62 104 ALA A C 1
ATOM 811 O O . ALA A 1 104 ? -3.807 -6.145 -6.543 1 94.62 104 ALA A O 1
ATOM 812 N N . LEU A 1 105 ? -2.762 -8.125 -6.758 1 95.31 105 LEU A N 1
ATOM 813 C CA . LEU A 1 105 ? -1.918 -7.906 -5.59 1 95.31 105 LEU A CA 1
ATOM 814 C C . LEU A 1 105 ? -0.918 -6.781 -5.848 1 95.31 105 LEU A C 1
ATOM 816 O O . LEU A 1 105 ? -0.301 -6.266 -4.914 1 95.31 105 LEU A O 1
ATOM 820 N N . PHE A 1 106 ? -0.819 -6.348 -7.137 1 97 106 PHE A N 1
ATOM 821 C CA . PHE A 1 106 ? 0.125 -5.281 -7.453 1 97 106 PHE A CA 1
ATOM 822 C C . PHE A 1 106 ? -0.556 -3.92 -7.395 1 97 106 PHE A C 1
ATOM 824 O O . PHE A 1 106 ? 0.111 -2.885 -7.438 1 97 106 PHE A O 1
ATOM 831 N N . TYR A 1 107 ? -1.834 -3.871 -7.211 1 98.44 107 TYR A N 1
ATOM 832 C CA . TYR A 1 107 ? -2.527 -2.592 -7.133 1 98.44 107 TYR A CA 1
ATOM 833 C C . TYR A 1 107 ? -1.952 -1.728 -6.02 1 98.44 107 TYR A C 1
ATOM 835 O O . TYR A 1 107 ? -1.842 -0.507 -6.164 1 98.44 107 TYR A O 1
ATOM 843 N N . PRO A 1 108 ? -1.574 -2.262 -4.879 1 98.81 108 PRO A N 1
ATOM 844 C CA . PRO A 1 108 ? -1.061 -1.438 -3.783 1 98.81 108 PRO A CA 1
ATOM 845 C C . PRO A 1 108 ? 0.141 -0.59 -4.195 1 98.81 108 PRO A C 1
ATOM 847 O O . PRO A 1 108 ? 0.516 0.344 -3.482 1 98.81 108 PRO A O 1
ATOM 850 N N . SER A 1 109 ? 0.744 -0.912 -5.367 1 98.75 109 SER A N 1
ATOM 851 C CA . SER A 1 109 ? 1.862 -0.097 -5.828 1 98.75 109 SER A CA 1
ATOM 852 C C . SER A 1 109 ? 1.45 1.361 -6 1 98.75 109 SER A C 1
ATOM 854 O O . SER A 1 109 ? 2.254 2.27 -5.781 1 98.75 109 SER A O 1
ATOM 856 N N . LEU A 1 110 ? 0.197 1.565 -6.348 1 98.94 110 LEU A N 1
ATOM 857 C CA . LEU A 1 110 ? -0.311 2.93 -6.453 1 98.94 110 LEU A CA 1
ATOM 858 C C . LEU A 1 110 ? -0.4 3.584 -5.082 1 98.94 110 LEU A C 1
ATOM 860 O O . LEU A 1 110 ? -0.08 4.766 -4.93 1 98.94 110 LEU A O 1
ATOM 864 N N . ILE A 1 111 ? -0.863 2.891 -4.125 1 98.94 111 ILE A N 1
ATOM 865 C CA . ILE A 1 111 ? -0.959 3.383 -2.754 1 98.94 111 ILE A CA 1
ATOM 866 C C . ILE A 1 111 ? 0.438 3.662 -2.207 1 98.94 111 ILE A C 1
ATOM 868 O O . ILE A 1 111 ? 0.663 4.684 -1.552 1 98.94 111 ILE A O 1
ATOM 872 N N . ILE A 1 112 ? 1.351 2.744 -2.453 1 98.94 112 ILE A N 1
ATOM 873 C CA . ILE A 1 112 ? 2.736 2.879 -2.023 1 98.94 112 ILE A CA 1
ATOM 874 C C . ILE A 1 112 ? 3.338 4.156 -2.609 1 98.94 112 ILE A C 1
ATOM 876 O O . ILE A 1 112 ? 3.998 4.922 -1.902 1 98.94 112 ILE A O 1
ATOM 880 N N . PHE A 1 113 ? 3.102 4.379 -3.857 1 98.94 113 PHE A N 1
ATOM 881 C CA . PHE A 1 113 ? 3.584 5.59 -4.516 1 98.94 113 PHE A CA 1
ATOM 882 C C . PHE A 1 113 ? 2.949 6.828 -3.896 1 98.94 113 PHE A C 1
ATOM 884 O O . PHE A 1 113 ? 3.648 7.793 -3.568 1 98.94 113 PHE A O 1
ATOM 891 N N . ALA A 1 114 ? 1.656 6.855 -3.764 1 98.94 114 ALA A N 1
ATOM 892 C CA . ALA A 1 114 ? 0.944 7.977 -3.15 1 98.94 114 ALA A CA 1
ATOM 893 C C . ALA A 1 114 ? 1.47 8.258 -1.746 1 98.94 114 ALA A C 1
ATOM 895 O O . ALA A 1 114 ? 1.697 9.414 -1.382 1 98.94 114 ALA A O 1
ATOM 896 N N . ALA A 1 115 ? 1.648 7.188 -0.982 1 98.94 115 ALA A N 1
ATOM 897 C CA . ALA A 1 115 ? 2.141 7.32 0.387 1 98.94 115 ALA A CA 1
ATOM 898 C C . ALA A 1 115 ? 3.559 7.887 0.409 1 98.94 115 ALA A C 1
ATOM 900 O O . ALA A 1 115 ? 3.908 8.664 1.299 1 98.94 115 ALA A O 1
ATOM 901 N N . SER A 1 116 ? 4.344 7.488 -0.53 1 98.94 116 SER A N 1
ATOM 902 C CA . SER A 1 116 ? 5.707 8.008 -0.615 1 98.94 116 SER A CA 1
ATOM 903 C C . SER A 1 116 ? 5.707 9.508 -0.913 1 98.94 116 SER A C 1
ATOM 905 O O . SER A 1 116 ? 6.512 10.25 -0.356 1 98.94 116 SER A O 1
ATOM 907 N N . LEU A 1 117 ? 4.867 9.945 -1.812 1 98.88 117 LEU A N 1
ATOM 908 C CA . LEU A 1 117 ? 4.723 11.375 -2.078 1 98.88 117 LEU A CA 1
ATOM 909 C C . LEU A 1 117 ? 4.277 12.117 -0.826 1 98.88 117 LEU A C 1
ATOM 911 O O . LEU A 1 117 ? 4.746 13.227 -0.554 1 98.88 117 LEU A O 1
ATOM 915 N N . LEU A 1 118 ? 3.373 11.5 -0.154 1 98.81 118 LEU A N 1
ATOM 916 C CA . LEU A 1 118 ? 2.834 12.133 1.045 1 98.81 118 LEU A CA 1
ATOM 917 C C . LEU A 1 118 ? 3.93 12.352 2.082 1 98.81 118 LEU A C 1
ATOM 919 O O . LEU A 1 118 ? 3.949 13.375 2.764 1 98.81 118 LEU A O 1
ATOM 923 N N . LEU A 1 119 ? 4.859 11.406 2.209 1 98.62 119 LEU A N 1
ATOM 924 C CA . LEU A 1 119 ? 5.949 11.586 3.164 1 98.62 119 LEU A CA 1
ATOM 925 C C . LEU A 1 119 ? 6.781 12.82 2.814 1 98.62 119 LEU A C 1
ATOM 927 O O . LEU A 1 119 ? 7.289 13.5 3.705 1 98.62 119 LEU A O 1
ATOM 931 N N . ILE A 1 120 ? 6.93 13.062 1.537 1 98.56 120 ILE A N 1
ATOM 932 C CA . ILE A 1 120 ? 7.637 14.273 1.146 1 98.56 120 ILE A CA 1
ATOM 933 C C . ILE A 1 120 ? 6.836 15.5 1.574 1 98.56 120 ILE A C 1
ATOM 935 O O . ILE A 1 120 ? 7.387 16.438 2.162 1 98.56 120 ILE A O 1
ATOM 939 N N . ALA A 1 121 ? 5.594 15.469 1.314 1 98.25 121 ALA A N 1
ATOM 940 C CA . ALA A 1 121 ? 4.727 16.625 1.58 1 98.25 121 ALA A CA 1
ATOM 941 C C . ALA A 1 121 ? 4.664 16.922 3.074 1 98.25 121 ALA A C 1
ATOM 943 O O . ALA A 1 121 ? 4.543 18.078 3.471 1 98.25 121 ALA A O 1
ATOM 944 N N . TYR A 1 122 ? 4.75 15.922 3.875 1 97.75 122 TYR A N 1
ATOM 945 C CA . TYR A 1 122 ? 4.57 16.109 5.312 1 97.75 122 TYR A CA 1
ATOM 946 C C . TYR A 1 122 ? 5.875 15.875 6.059 1 97.75 122 TYR A C 1
ATOM 948 O O . TYR A 1 122 ? 5.867 15.562 7.254 1 97.75 122 TYR A O 1
ATOM 956 N N . ARG A 1 123 ? 6.918 15.992 5.355 1 97.06 123 ARG A N 1
ATOM 957 C CA . ARG A 1 123 ? 8.242 15.703 5.895 1 97.06 123 ARG A CA 1
ATOM 958 C C . ARG A 1 123 ? 8.492 16.484 7.184 1 97.06 123 ARG A C 1
ATOM 960 O O . ARG A 1 123 ? 9.016 15.938 8.156 1 97.06 123 ARG A O 1
ATOM 967 N N . ASP A 1 124 ? 8.07 17.75 7.281 1 95.5 124 ASP A N 1
ATOM 968 C CA . ASP A 1 124 ? 8.359 18.609 8.422 1 95.5 124 ASP A CA 1
ATOM 969 C C . ASP A 1 124 ? 7.527 18.203 9.633 1 95.5 124 ASP A C 1
ATOM 971 O O . ASP A 1 124 ? 7.84 18.594 10.766 1 95.5 124 ASP A O 1
ATOM 975 N N . GLU A 1 125 ? 6.488 17.422 9.398 1 95.81 125 GLU A N 1
ATOM 976 C CA . GLU A 1 125 ? 5.633 16.969 10.5 1 95.81 125 GLU A CA 1
ATOM 977 C C . GLU A 1 125 ? 6.074 15.602 11.016 1 95.81 125 GLU A C 1
ATOM 979 O O . GLU A 1 125 ? 5.574 15.133 12.047 1 95.81 125 GLU A O 1
ATOM 984 N N . ASP A 1 126 ? 6.914 14.938 10.273 1 94.5 126 ASP A N 1
ATOM 985 C CA . ASP A 1 126 ? 7.492 13.672 10.711 1 94.5 126 ASP A CA 1
ATOM 986 C C . ASP A 1 126 ? 8.562 13.891 11.773 1 94.5 126 ASP A C 1
ATOM 988 O O . ASP A 1 126 ? 9.727 14.148 11.445 1 94.5 126 ASP A O 1
ATOM 992 N N . LYS A 1 127 ? 8.242 13.656 13.016 1 92.38 127 LYS A N 1
ATOM 993 C CA . LYS A 1 127 ? 9.094 14.164 14.086 1 92.38 127 LYS A CA 1
ATOM 994 C C . LYS A 1 127 ? 9.898 13.039 14.727 1 92.38 127 LYS A C 1
ATOM 996 O O . LYS A 1 127 ? 10.922 13.289 15.367 1 92.38 127 LYS A O 1
ATOM 1001 N N . TRP A 1 128 ? 9.445 11.82 14.688 1 92.06 128 TRP A N 1
ATOM 1002 C CA . TRP A 1 128 ? 10.18 10.703 15.258 1 92.06 128 TRP A CA 1
ATOM 1003 C C . TRP A 1 128 ? 11.227 10.18 14.281 1 92.06 128 TRP A C 1
ATOM 1005 O O . TRP A 1 128 ? 11.094 9.062 13.766 1 92.06 128 TRP A O 1
ATOM 1015 N N . VAL A 1 129 ? 12.211 11.039 14.031 1 93.44 129 VAL A N 1
ATOM 1016 C CA . VAL A 1 129 ? 13.242 10.742 13.047 1 93.44 129 VAL A CA 1
ATOM 1017 C C . VAL A 1 129 ? 14.617 10.82 13.695 1 93.44 129 VAL A C 1
ATOM 1019 O O . VAL A 1 129 ? 14.766 11.383 14.781 1 93.44 129 VAL A O 1
ATOM 1022 N N . LEU A 1 130 ? 15.516 10.172 13.102 1 88.06 130 LEU A N 1
ATOM 1023 C CA . LEU A 1 130 ? 16.891 10.188 13.578 1 88.06 130 LEU A CA 1
ATOM 1024 C C . LEU A 1 130 ? 17.469 11.602 13.555 1 88.06 130 LEU A C 1
ATOM 1026 O O . LEU A 1 130 ? 17.328 12.312 12.562 1 88.06 130 LEU A O 1
ATOM 1030 N N . GLY A 1 131 ? 18.219 11.867 14.562 1 75.44 131 GLY A N 1
ATOM 1031 C CA . GLY A 1 131 ? 18.938 13.133 14.719 1 75.44 131 GLY A CA 1
ATOM 1032 C C . GLY A 1 131 ? 18.078 14.219 15.336 1 75.44 131 GLY A C 1
ATOM 1033 O O . GLY A 1 131 ? 18.594 15.266 15.734 1 75.44 131 GLY A O 1
ATOM 1034 N N . LYS A 1 132 ? 16.766 14.062 15.141 1 65.94 132 LYS A N 1
ATOM 1035 C CA . LYS A 1 132 ? 15.977 15.086 15.82 1 65.94 132 LYS A CA 1
ATOM 1036 C C . LYS A 1 132 ? 15.758 14.719 17.281 1 65.94 132 LYS A C 1
ATOM 1038 O O . LYS A 1 132 ? 15.422 13.578 17.609 1 65.94 132 LYS A O 1
ATOM 1043 N N . LYS A 1 133 ? 16.516 15.312 18.219 1 54 133 LYS A N 1
ATOM 1044 C CA . LYS A 1 133 ? 16.422 15.211 19.672 1 54 133 LYS A CA 1
ATOM 1045 C C . LYS A 1 133 ? 15.102 15.781 20.188 1 54 133 LYS A C 1
ATOM 1047 O O . LYS A 1 133 ? 14.719 16.891 19.812 1 54 133 LYS A O 1
ATOM 1052 N N . TYR A 1 134 ? 14.039 15.062 20.172 1 46.19 134 TYR A N 1
ATOM 1053 C CA . TYR A 1 134 ? 12.906 15.609 20.922 1 46.19 134 TYR A CA 1
ATOM 1054 C C . TYR A 1 134 ? 13.047 15.312 22.406 1 46.19 134 TYR A C 1
ATOM 1056 O O . TYR A 1 134 ? 13.656 14.32 22.797 1 46.19 134 TYR A O 1
ATOM 1064 N N . MET B 1 1 ? 0.854 20.969 -2.125 1 89.88 1 MET B N 1
ATOM 1065 C CA . MET B 1 1 ? 1.445 19.641 -2.197 1 89.88 1 MET B CA 1
ATOM 1066 C C . MET B 1 1 ? 0.75 18.672 -1.236 1 89.88 1 MET B C 1
ATOM 1068 O O . MET B 1 1 ? 0.285 17.609 -1.644 1 89.88 1 MET B O 1
ATOM 1072 N N . LYS B 1 2 ? 0.338 19.156 -0.107 1 95.44 2 LYS B N 1
ATOM 1073 C CA . LYS B 1 2 ? -0.262 18.312 0.915 1 95.44 2 LYS B CA 1
ATOM 1074 C C . LYS B 1 2 ? -1.661 17.859 0.503 1 95.44 2 LYS B C 1
ATOM 1076 O O . LYS B 1 2 ? -1.98 16.672 0.566 1 95.44 2 LYS B O 1
ATOM 1081 N N . ILE B 1 3 ? -2.389 18.75 -0.061 1 95.75 3 ILE B N 1
ATOM 1082 C CA . ILE B 1 3 ? -3.773 18.453 -0.413 1 95.75 3 ILE B CA 1
ATOM 1083 C C . ILE B 1 3 ? -3.814 17.406 -1.522 1 95.75 3 ILE B C 1
ATOM 1085 O O . ILE B 1 3 ? -4.621 16.484 -1.476 1 95.75 3 ILE B O 1
ATOM 1089 N N . TRP B 1 4 ? -2.971 17.562 -2.461 1 97.06 4 TRP B N 1
ATOM 1090 C CA . TRP B 1 4 ? -2.977 16.641 -3.594 1 97.06 4 TRP B CA 1
ATOM 1091 C C . TRP B 1 4 ? -2.479 15.258 -3.174 1 97.06 4 TRP B C 1
ATOM 1093 O O . TRP B 1 4 ? -2.934 14.242 -3.701 1 97.06 4 TRP B O 1
ATOM 1103 N N . THR B 1 5 ? -1.521 15.211 -2.287 1 98.31 5 THR B N 1
ATOM 1104 C CA . THR B 1 5 ? -1.021 13.914 -1.837 1 98.31 5 THR B CA 1
ATOM 1105 C C . THR B 1 5 ? -2.062 13.203 -0.982 1 98.31 5 THR B C 1
ATOM 1107 O O . THR B 1 5 ? -2.193 11.977 -1.047 1 98.31 5 THR B O 1
ATOM 1110 N N . LEU B 1 6 ? -2.82 13.922 -0.149 1 98.5 6 LEU B N 1
ATOM 1111 C CA . LEU B 1 6 ? -3.916 13.32 0.603 1 98.5 6 LEU B CA 1
ATOM 1112 C C . LEU B 1 6 ? -5.004 12.812 -0.337 1 98.5 6 LEU B C 1
ATOM 1114 O O . LEU B 1 6 ? -5.57 11.734 -0.119 1 98.5 6 LEU B O 1
ATOM 1118 N N . LEU B 1 7 ? -5.297 13.602 -1.35 1 98.44 7 LEU B N 1
ATOM 1119 C CA . LEU B 1 7 ? -6.285 13.18 -2.334 1 98.44 7 LEU B CA 1
ATOM 1120 C C . LEU B 1 7 ? -5.855 11.875 -3.008 1 98.44 7 LEU B C 1
ATOM 1122 O O . LEU B 1 7 ? -6.645 10.938 -3.111 1 98.44 7 LEU B O 1
ATOM 1126 N N . LEU B 1 8 ? -4.641 11.883 -3.5 1 98.69 8 LEU B N 1
ATOM 1127 C CA . LEU B 1 8 ? -4.145 10.703 -4.191 1 98.69 8 LEU B CA 1
ATOM 1128 C C . LEU B 1 8 ? -4.148 9.492 -3.268 1 98.69 8 LEU B C 1
ATOM 1130 O O . LEU B 1 8 ? -4.508 8.383 -3.684 1 98.69 8 LEU B O 1
ATOM 1134 N N . LEU B 1 9 ? -3.736 9.68 -2.035 1 98.88 9 LEU B N 1
ATOM 1135 C CA . LEU B 1 9 ? -3.734 8.586 -1.069 1 98.88 9 LEU B CA 1
ATOM 1136 C C . LEU B 1 9 ? -5.148 8.078 -0.816 1 98.88 9 LEU B C 1
ATOM 1138 O O . LEU B 1 9 ? -5.395 6.867 -0.842 1 98.88 9 LEU B O 1
ATOM 1142 N N . ARG B 1 10 ? -6.047 8.984 -0.586 1 98.88 10 ARG B N 1
ATOM 1143 C CA . ARG B 1 10 ? -7.441 8.641 -0.323 1 98.88 10 ARG B CA 1
ATOM 1144 C C . ARG B 1 10 ? -8.047 7.867 -1.493 1 98.88 10 ARG B C 1
ATOM 1146 O O . ARG B 1 10 ? -8.672 6.824 -1.301 1 98.88 10 ARG B O 1
ATOM 1153 N N . VAL B 1 11 ? -7.859 8.312 -2.688 1 98.88 11 VAL B N 1
ATOM 1154 C CA . VAL B 1 11 ? -8.438 7.699 -3.879 1 98.88 11 VAL B CA 1
ATOM 1155 C C . VAL B 1 11 ? -7.836 6.312 -4.09 1 98.88 11 VAL B C 1
ATOM 1157 O O . VAL B 1 11 ? -8.555 5.355 -4.387 1 98.88 11 VAL B O 1
ATOM 1160 N N . SER B 1 12 ? -6.559 6.23 -3.959 1 98.94 12 SER B N 1
ATOM 1161 C CA . SER B 1 12 ? -5.914 4.938 -4.164 1 98.94 12 SER B CA 1
ATOM 1162 C C . SER B 1 12 ? -6.344 3.932 -3.1 1 98.94 12 SER B C 1
ATOM 1164 O O . SER B 1 12 ? -6.582 2.76 -3.404 1 98.94 12 SER B O 1
ATOM 1166 N N . LEU B 1 13 ? -6.473 4.352 -1.85 1 98.94 13 LEU B N 1
ATOM 1167 C CA . LEU B 1 13 ? -6.938 3.465 -0.789 1 98.94 13 LEU B CA 1
ATOM 1168 C C . LEU B 1 13 ? -8.383 3.035 -1.032 1 98.94 13 LEU B C 1
ATOM 1170 O O . LEU B 1 13 ? -8.711 1.854 -0.912 1 98.94 13 LEU B O 1
ATOM 1174 N N . GLY B 1 14 ? -9.219 4.031 -1.309 1 98.94 14 GLY B N 1
ATOM 1175 C CA . GLY B 1 14 ? -10.609 3.707 -1.564 1 98.94 14 GLY B CA 1
ATOM 1176 C C . GLY B 1 14 ? -10.797 2.764 -2.738 1 98.94 14 GLY B C 1
ATOM 1177 O O . GLY B 1 14 ? -11.625 1.851 -2.68 1 98.94 14 GLY B O 1
ATOM 1178 N N . TRP B 1 15 ? -10.078 3.035 -3.781 1 98.88 15 TRP B N 1
ATOM 1179 C CA . TRP B 1 15 ? -10.227 2.217 -4.98 1 98.88 15 TRP B CA 1
ATOM 1180 C C . TRP B 1 15 ? -9.742 0.792 -4.734 1 98.88 15 TRP B C 1
ATOM 1182 O O . TRP B 1 15 ? -10.227 -0.155 -5.352 1 98.88 15 TRP B O 1
ATOM 1192 N N . LEU B 1 16 ? -8.773 0.573 -3.85 1 98.88 16 LEU B N 1
ATOM 1193 C CA . LEU B 1 16 ? -8.391 -0.777 -3.451 1 98.88 16 LEU B CA 1
ATOM 1194 C C . LEU B 1 16 ? -9.594 -1.555 -2.934 1 98.88 16 LEU B C 1
ATOM 1196 O O . LEU B 1 16 ? -9.781 -2.721 -3.287 1 98.88 16 LEU B O 1
ATOM 1200 N N . LEU B 1 17 ? -10.359 -0.899 -2.041 1 98.88 17 LEU B N 1
ATOM 1201 C CA . LEU B 1 17 ? -11.555 -1.553 -1.517 1 98.88 17 LEU B CA 1
ATOM 1202 C C . LEU B 1 17 ? -12.523 -1.888 -2.639 1 98.88 17 LEU B C 1
ATOM 1204 O O . LEU B 1 17 ? -13.141 -2.957 -2.637 1 98.88 17 LEU B O 1
ATOM 1208 N N . VAL B 1 18 ? -12.656 -1.039 -3.582 1 98.75 18 VAL B N 1
ATOM 1209 C CA . VAL B 1 18 ? -13.555 -1.266 -4.707 1 98.75 18 VAL B CA 1
ATOM 1210 C C . VAL B 1 18 ? -13.07 -2.463 -5.523 1 98.75 18 VAL B C 1
ATOM 1212 O O . VAL B 1 18 ? -13.859 -3.33 -5.895 1 98.75 18 VAL B O 1
ATOM 1215 N N . ILE B 1 19 ? -11.82 -2.541 -5.801 1 98.19 19 ILE B N 1
ATOM 1216 C CA . ILE B 1 19 ? -11.234 -3.605 -6.609 1 98.19 19 ILE B CA 1
ATOM 1217 C C . ILE B 1 19 ? -11.461 -4.953 -5.93 1 98.19 19 ILE B C 1
ATOM 1219 O O . ILE B 1 19 ? -11.945 -5.898 -6.559 1 98.19 19 ILE B O 1
ATOM 1223 N N . TRP B 1 20 ? -11.141 -5.051 -4.684 1 97.31 20 TRP B N 1
ATOM 1224 C CA . TRP B 1 20 ? -11.266 -6.328 -3.988 1 97.31 20 TRP B CA 1
ATOM 1225 C C . TRP B 1 20 ? -12.727 -6.66 -3.721 1 97.31 20 TRP B C 1
ATOM 1227 O O . TRP B 1 20 ? -13.109 -7.832 -3.695 1 97.31 20 TRP B O 1
ATOM 1237 N N . GLY B 1 21 ? -13.531 -5.605 -3.432 1 97.75 21 GLY B N 1
ATOM 1238 C CA . GLY B 1 21 ? -14.969 -5.848 -3.361 1 97.75 21 GLY B CA 1
ATOM 1239 C C . GLY B 1 21 ? -15.547 -6.387 -4.656 1 97.75 21 GLY B C 1
ATOM 1240 O O . GLY B 1 21 ? -16.328 -7.336 -4.645 1 97.75 21 GLY B O 1
ATOM 1241 N N . ALA B 1 22 ? -15.203 -5.754 -5.75 1 96.88 22 ALA B N 1
ATOM 1242 C CA . ALA B 1 22 ? -15.664 -6.207 -7.059 1 96.88 22 ALA B CA 1
ATOM 1243 C C . ALA B 1 22 ? -15.219 -7.641 -7.336 1 96.88 22 ALA B C 1
ATOM 1245 O O . ALA B 1 22 ? -15.953 -8.422 -7.945 1 96.88 22 ALA B O 1
ATOM 1246 N N . ASP B 1 23 ? -14.031 -7.938 -6.945 1 95.62 23 ASP B N 1
ATOM 1247 C CA . ASP B 1 23 ? -13.539 -9.305 -7.078 1 95.62 23 ASP B CA 1
ATOM 1248 C C . ASP B 1 23 ? -14.484 -10.297 -6.406 1 95.62 23 ASP B C 1
ATOM 1250 O O . ASP B 1 23 ? -14.789 -11.352 -6.969 1 95.62 23 ASP B O 1
ATOM 1254 N N . LYS B 1 24 ? -14.984 -10.016 -5.207 1 95.31 24 LYS B N 1
ATOM 1255 C CA . LYS B 1 24 ? -15.852 -10.883 -4.422 1 95.31 24 LYS B CA 1
ATOM 1256 C C . LYS B 1 24 ? -17.234 -10.992 -5.055 1 95.31 24 LYS B C 1
ATOM 1258 O O . LYS B 1 24 ? -17.938 -11.992 -4.867 1 95.31 24 LYS B O 1
ATOM 1263 N N . VAL B 1 25 ? -17.594 -9.984 -5.809 1 96.06 25 VAL B N 1
ATOM 1264 C CA . VAL B 1 25 ? -18.938 -9.945 -6.375 1 96.06 25 VAL B CA 1
ATOM 1265 C C . VAL B 1 25 ? -18.938 -10.57 -7.77 1 96.06 25 VAL B C 1
ATOM 1267 O O . VAL B 1 25 ? -19.812 -11.359 -8.109 1 96.06 25 VAL B O 1
ATOM 1270 N N . PHE B 1 26 ? -17.891 -10.289 -8.547 1 93.69 26 PHE B N 1
ATOM 1271 C CA . PHE B 1 26 ? -17.938 -10.633 -9.961 1 93.69 26 PHE B CA 1
ATOM 1272 C C . PHE B 1 26 ? -16.938 -11.727 -10.281 1 93.69 26 PHE B C 1
ATOM 1274 O O . PHE B 1 26 ? -17.031 -12.375 -11.32 1 93.69 26 PHE B O 1
ATOM 1281 N N . ASN B 1 27 ? -15.938 -11.828 -9.523 1 92.56 27 ASN B N 1
ATOM 1282 C CA . ASN B 1 27 ? -14.922 -12.859 -9.672 1 92.56 27 ASN B CA 1
ATOM 1283 C C . ASN B 1 27 ? -14.914 -13.812 -8.477 1 92.56 27 ASN B C 1
ATOM 1285 O O . ASN B 1 27 ? -13.875 -14 -7.832 1 92.56 27 ASN B O 1
ATOM 1289 N N . VAL B 1 28 ? -16.078 -14.461 -8.289 1 90.75 28 VAL B N 1
ATOM 1290 C CA . VAL B 1 28 ? -16.359 -15.18 -7.047 1 90.75 28 VAL B CA 1
ATOM 1291 C C . VAL B 1 28 ? -15.344 -16.297 -6.852 1 90.75 28 VAL B C 1
ATOM 1293 O O . VAL B 1 28 ? -14.859 -16.531 -5.742 1 90.75 28 VAL B O 1
ATOM 1296 N N . GLU B 1 29 ? -15.039 -17.062 -7.875 1 91.25 29 GLU B N 1
ATOM 1297 C CA . GLU B 1 29 ? -14.078 -18.156 -7.777 1 91.25 29 GLU B CA 1
ATOM 1298 C C . GLU B 1 29 ? -12.727 -17.656 -7.277 1 91.25 29 GLU B C 1
ATOM 1300 O O . GLU B 1 29 ? -12.117 -18.266 -6.395 1 91.25 29 GLU B O 1
ATOM 1305 N N . HIS B 1 30 ? -12.289 -16.562 -7.852 1 90.44 30 HIS B N 1
ATOM 1306 C CA . HIS B 1 30 ? -11.031 -15.984 -7.406 1 90.44 30 HIS B CA 1
ATOM 1307 C C . HIS B 1 30 ? -11.133 -15.492 -5.969 1 90.44 30 HIS B C 1
ATOM 1309 O O . HIS B 1 30 ? -10.219 -15.695 -5.172 1 90.44 30 HIS B O 1
ATOM 1315 N N . GLY B 1 31 ? -12.195 -14.828 -5.672 1 90.31 31 GLY B N 1
ATOM 1316 C CA . GLY B 1 31 ? -12.414 -14.391 -4.305 1 90.31 31 GLY B CA 1
ATOM 1317 C C . GLY B 1 31 ? -12.406 -15.539 -3.307 1 90.31 31 GLY B C 1
ATOM 1318 O O . GLY B 1 31 ? -11.836 -15.414 -2.221 1 90.31 31 GLY B O 1
ATOM 1319 N N . MET B 1 32 ? -12.992 -16.609 -3.691 1 90.88 32 MET B N 1
ATOM 1320 C CA . MET B 1 32 ? -13.016 -17.797 -2.844 1 90.88 32 MET B CA 1
ATOM 1321 C C . MET B 1 32 ? -11.609 -18.375 -2.666 1 90.88 32 MET B C 1
ATOM 1323 O O . MET B 1 32 ? -11.242 -18.781 -1.567 1 90.88 32 MET B O 1
ATOM 1327 N N . ALA B 1 33 ? -10.906 -18.406 -3.693 1 90.19 33 ALA B N 1
ATOM 1328 C CA . ALA B 1 33 ? -9.539 -18.922 -3.635 1 90.19 33 ALA B CA 1
ATOM 1329 C C . ALA B 1 33 ? -8.68 -18.094 -2.684 1 90.19 33 ALA B C 1
ATOM 1331 O O . ALA B 1 33 ? -7.922 -18.641 -1.885 1 90.19 33 ALA B O 1
ATOM 1332 N N . VAL B 1 34 ? -8.852 -16.828 -2.791 1 88.12 34 VAL B N 1
ATOM 1333 C CA . VAL B 1 34 ? -8.109 -15.922 -1.919 1 88.12 34 VAL B CA 1
ATOM 1334 C C . VAL B 1 34 ? -8.547 -16.125 -0.47 1 88.12 34 VAL B C 1
ATOM 1336 O O . VAL B 1 34 ? -7.711 -16.219 0.43 1 88.12 34 VAL B O 1
ATOM 1339 N N . ALA B 1 35 ? -9.82 -16.203 -0.216 1 88.25 35 ALA B N 1
ATOM 1340 C CA . ALA B 1 35 ? -10.352 -16.391 1.13 1 88.25 35 ALA B CA 1
ATOM 1341 C C . ALA B 1 35 ? -9.852 -17.703 1.731 1 88.25 35 ALA B C 1
ATOM 1343 O O . ALA B 1 35 ? -9.445 -17.75 2.896 1 88.25 35 ALA B O 1
ATOM 1344 N N . ASN B 1 36 ? -9.875 -18.719 1.004 1 88.75 36 ASN B N 1
ATOM 1345 C CA . ASN B 1 36 ? -9.461 -20.031 1.481 1 88.75 36 ASN B CA 1
ATOM 1346 C C . ASN B 1 36 ? -7.957 -20.094 1.729 1 88.75 36 ASN B C 1
ATOM 1348 O O . ASN B 1 36 ? -7.512 -20.703 2.705 1 88.75 36 ASN B O 1
ATOM 1352 N N . LYS B 1 37 ? -7.281 -19.469 0.929 1 85.5 37 LYS B N 1
ATOM 1353 C CA . LYS B 1 37 ? -5.828 -19.578 1.001 1 85.5 37 LYS B CA 1
ATOM 1354 C C . LYS B 1 37 ? -5.254 -18.609 2.033 1 85.5 37 LYS B C 1
ATOM 1356 O O . LYS B 1 37 ? -4.348 -18.969 2.787 1 85.5 37 LYS B O 1
ATOM 1361 N N . PHE B 1 38 ? -5.801 -17.375 2.072 1 84.88 38 PHE B N 1
ATOM 1362 C CA . PHE B 1 38 ? -5.086 -16.359 2.824 1 84.88 38 PHE B CA 1
ATOM 1363 C C . PHE B 1 38 ? -5.914 -15.875 4.016 1 84.88 38 PHE B C 1
ATOM 1365 O O . PHE B 1 38 ? -5.387 -15.234 4.926 1 84.88 38 PHE B O 1
ATOM 1372 N N . TYR B 1 39 ? -7.191 -16.203 3.996 1 84.25 39 TYR B N 1
ATOM 1373 C CA . TYR B 1 39 ? -8.031 -15.664 5.062 1 84.25 39 TYR B CA 1
ATOM 1374 C C . TYR B 1 39 ? -8.688 -16.781 5.855 1 84.25 39 TYR B C 1
ATOM 1376 O O . TYR B 1 39 ? -9.742 -16.594 6.465 1 84.25 39 TYR B O 1
ATOM 1384 N N . PHE B 1 40 ? -8.141 -17.969 5.766 1 83 40 PHE B N 1
ATOM 1385 C CA . PHE B 1 40 ? -8.547 -19.141 6.551 1 83 40 PHE B CA 1
ATOM 1386 C C . PHE B 1 40 ? -9.992 -19.516 6.254 1 83 40 PHE B C 1
ATOM 1388 O O . PHE B 1 40 ? -10.727 -19.922 7.156 1 83 40 PHE B O 1
ATOM 1395 N N . GLY B 1 41 ? -10.422 -19.188 5.094 1 83.81 41 GLY B N 1
ATOM 1396 C CA . GLY B 1 41 ? -11.773 -19.531 4.672 1 83.81 41 GLY B CA 1
ATOM 1397 C C . GLY B 1 41 ? -12.82 -18.578 5.191 1 83.81 41 GLY B C 1
ATOM 1398 O O . GLY B 1 41 ? -14.023 -18.828 5.07 1 83.81 41 GLY B O 1
ATOM 1399 N N . PHE B 1 42 ? -12.352 -17.516 5.738 1 81.12 42 PHE B N 1
ATOM 1400 C CA . PHE B 1 42 ? -13.289 -16.516 6.227 1 81.12 42 PHE B CA 1
ATOM 1401 C C . PHE B 1 42 ? -14.195 -16.031 5.102 1 81.12 42 PHE B C 1
ATOM 1403 O O . PHE B 1 42 ? -13.719 -15.602 4.055 1 81.12 42 PHE B O 1
ATOM 1410 N N . LEU B 1 43 ? -15.508 -16.172 5.301 1 81.75 43 LEU B N 1
ATOM 1411 C CA . LEU B 1 43 ? -16.547 -15.766 4.367 1 81.75 43 LEU B CA 1
ATOM 1412 C C . LEU B 1 43 ? -16.469 -16.562 3.066 1 81.75 43 LEU B C 1
ATOM 1414 O O . LEU B 1 43 ? -16.984 -16.125 2.033 1 81.75 43 LEU B O 1
ATOM 1418 N N . ALA B 1 44 ? -15.953 -17.703 3.17 1 86.19 44 ALA B N 1
ATOM 1419 C CA . ALA B 1 44 ? -15.758 -18.469 1.942 1 86.19 44 ALA B CA 1
ATOM 1420 C C . ALA B 1 44 ? -17.047 -19.172 1.521 1 86.19 44 ALA B C 1
ATOM 1422 O O . ALA B 1 44 ? -17.047 -20.375 1.264 1 86.19 44 ALA B O 1
ATOM 1423 N N . VAL B 1 45 ? -18.047 -18.562 1.62 1 89.94 45 VAL B N 1
ATOM 1424 C CA . VAL B 1 45 ? -19.344 -18.922 1.05 1 89.94 45 VAL B CA 1
ATOM 1425 C C . VAL B 1 45 ? -19.766 -17.859 0.04 1 89.94 45 VAL B C 1
ATOM 1427 O O . VAL B 1 45 ? -19.609 -16.656 0.29 1 89.94 45 VAL B O 1
ATOM 1430 N N . GLU B 1 46 ? -20.281 -18.359 -1.119 1 91.38 46 GLU B N 1
ATOM 1431 C CA . GLU B 1 46 ? -20.516 -17.484 -2.262 1 91.38 46 GLU B CA 1
ATOM 1432 C C . GLU B 1 46 ? -21.391 -16.297 -1.874 1 91.38 46 GLU B C 1
ATOM 1434 O O . GLU B 1 46 ? -21.016 -15.141 -2.139 1 91.38 46 GLU B O 1
ATOM 1439 N N . SER B 1 47 ? -22.484 -16.531 -1.309 1 92.81 47 SER B N 1
ATOM 1440 C CA . SER B 1 47 ? -23.406 -15.453 -0.977 1 92.81 47 SER B CA 1
ATOM 1441 C C . SER B 1 47 ? -22.797 -14.484 0.024 1 92.81 47 SER B C 1
ATOM 1443 O O . SER B 1 47 ? -22.984 -13.273 -0.081 1 92.81 47 SER B O 1
ATOM 1445 N N . ALA B 1 48 ? -22.125 -14.969 0.988 1 93.62 48 ALA B N 1
ATOM 1446 C CA . ALA B 1 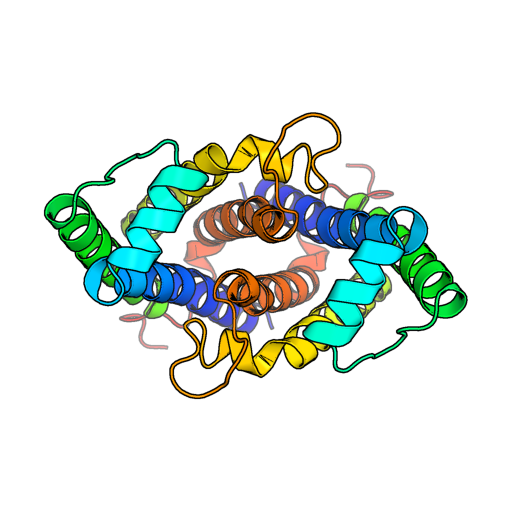48 ? -21.469 -14.125 1.984 1 93.62 48 ALA B CA 1
ATOM 1447 C C . ALA B 1 48 ? -20.406 -13.242 1.342 1 93.62 48 ALA B C 1
ATOM 1449 O O . ALA B 1 48 ? -20.281 -12.062 1.67 1 93.62 48 ALA B O 1
ATOM 1450 N N . LEU B 1 49 ? -19.672 -13.836 0.422 1 94.56 49 LEU B N 1
ATOM 1451 C CA . LEU B 1 49 ? -18.641 -13.094 -0.285 1 94.56 49 LEU B CA 1
ATOM 1452 C C . LEU B 1 49 ? -19.25 -11.953 -1.098 1 94.56 49 LEU B C 1
ATOM 1454 O O . LEU B 1 49 ? -18.719 -10.836 -1.098 1 94.56 49 LEU B O 1
ATOM 1458 N N . GLN B 1 50 ? -20.344 -12.266 -1.753 1 96.69 50 GLN B N 1
ATOM 1459 C CA . GLN B 1 50 ? -20.953 -11.258 -2.617 1 96.69 50 GLN B CA 1
ATOM 1460 C C . GLN B 1 50 ? -21.516 -10.102 -1.798 1 96.69 50 GLN B C 1
ATOM 1462 O O . GLN B 1 50 ? -21.438 -8.938 -2.203 1 96.69 50 GLN B O 1
ATOM 1467 N N . VAL B 1 51 ? -22.094 -10.398 -0.657 1 96.75 51 VAL B N 1
ATOM 1468 C CA . VAL B 1 51 ? -22.625 -9.352 0.203 1 96.75 51 VAL B CA 1
ATOM 1469 C C . VAL B 1 51 ? -21.5 -8.516 0.774 1 96.75 51 VAL B C 1
ATOM 1471 O O . VAL B 1 51 ? -21.547 -7.281 0.755 1 96.75 51 VAL B O 1
ATOM 1474 N N . ALA B 1 52 ? -20.484 -9.188 1.3 1 96.06 52 ALA B N 1
ATOM 1475 C CA . ALA B 1 52 ? -19.312 -8.484 1.83 1 96.06 52 ALA B CA 1
ATOM 1476 C C . ALA B 1 52 ? -18.672 -7.613 0.758 1 96.06 52 ALA B C 1
ATOM 1478 O O . ALA B 1 52 ? -18.234 -6.496 1.037 1 96.06 52 ALA B O 1
ATOM 1479 N N . GLY B 1 53 ? -18.578 -8.18 -0.429 1 97.81 53 GLY B N 1
ATOM 1480 C CA . GLY B 1 53 ? -18.016 -7.441 -1.544 1 97.81 53 GLY B CA 1
ATOM 1481 C C . GLY B 1 53 ? -18.781 -6.188 -1.885 1 97.81 53 GLY B C 1
ATOM 1482 O O . GLY B 1 53 ? -18.203 -5.129 -2.119 1 97.81 53 GLY B O 1
ATOM 1483 N N . ALA B 1 54 ? -20.125 -6.332 -1.938 1 98.25 54 ALA B N 1
ATOM 1484 C CA . ALA B 1 54 ? -20.969 -5.172 -2.23 1 98.25 54 ALA B CA 1
ATOM 1485 C C . ALA B 1 54 ? -20.781 -4.078 -1.186 1 98.25 54 ALA B C 1
ATOM 1487 O O . ALA B 1 54 ? -20.672 -2.898 -1.526 1 98.25 54 ALA B O 1
ATOM 1488 N N . LEU B 1 55 ? -20.75 -4.449 0.067 1 98.31 55 LEU B N 1
ATOM 1489 C CA . LEU B 1 55 ? -20.531 -3.492 1.145 1 98.31 55 LEU B CA 1
ATOM 1490 C C . LEU B 1 55 ? -19.156 -2.846 1.021 1 98.31 55 LEU B C 1
ATOM 1492 O O . LEU B 1 55 ? -19.016 -1.635 1.208 1 98.31 55 LEU B O 1
ATOM 1496 N N . GLN B 1 56 ? -18.188 -3.668 0.729 1 98.69 56 GLN B N 1
ATOM 1497 C CA . GLN B 1 56 ? -16.812 -3.174 0.571 1 98.69 56 GLN B CA 1
ATOM 1498 C C . GLN B 1 56 ? -16.719 -2.17 -0.574 1 98.69 56 GLN B C 1
ATOM 1500 O O . GLN B 1 56 ? -16.047 -1.151 -0.46 1 98.69 56 GLN B O 1
ATOM 1505 N N . ILE B 1 57 ? -17.375 -2.379 -1.684 1 98.88 57 ILE B N 1
ATOM 1506 C CA . ILE B 1 57 ? -17.422 -1.449 -2.807 1 98.88 57 ILE B CA 1
ATOM 1507 C C . ILE B 1 57 ? -18.047 -0.127 -2.355 1 98.88 57 ILE B C 1
ATOM 1509 O O . ILE B 1 57 ? -17.516 0.946 -2.66 1 98.88 57 ILE B O 1
ATOM 1513 N N . LEU B 1 58 ? -19.125 -0.204 -1.622 1 98.81 58 LEU B N 1
ATOM 1514 C CA . LEU B 1 58 ? -19.797 1.003 -1.158 1 98.81 58 LEU B CA 1
ATOM 1515 C C . LEU B 1 58 ? -18.891 1.829 -0.261 1 98.81 58 LEU B C 1
ATOM 1517 O O . LEU B 1 58 ? -18.781 3.047 -0.425 1 98.81 58 LEU B O 1
ATOM 1521 N N . VAL B 1 59 ? -18.266 1.165 0.657 1 98.88 59 VAL B N 1
ATOM 1522 C CA . VAL B 1 59 ? -17.328 1.857 1.538 1 98.88 59 VAL B CA 1
ATOM 1523 C C . VAL B 1 59 ? -16.203 2.475 0.715 1 98.88 59 VAL B C 1
ATOM 1525 O O . VAL B 1 59 ? -15.828 3.631 0.927 1 98.88 59 VAL B O 1
ATOM 1528 N N . GLY B 1 60 ? -15.633 1.672 -0.199 1 98.94 60 GLY B N 1
ATOM 1529 C CA . GLY B 1 60 ? -14.555 2.164 -1.043 1 98.94 60 GLY B CA 1
ATOM 1530 C C . GLY B 1 60 ? -14.93 3.4 -1.835 1 98.94 60 GLY B C 1
ATOM 1531 O O . GLY B 1 60 ? -14.156 4.359 -1.905 1 98.94 60 GLY B O 1
ATOM 1532 N N . LEU B 1 61 ? -16.078 3.396 -2.449 1 98.88 61 LEU B N 1
ATOM 1533 C CA . LEU B 1 61 ? -16.547 4.547 -3.217 1 98.88 61 LEU B CA 1
ATOM 1534 C C . LEU B 1 61 ? -16.75 5.758 -2.314 1 98.88 61 LEU B C 1
ATOM 1536 O O . LEU B 1 61 ? -16.422 6.887 -2.701 1 98.88 61 LEU B O 1
ATOM 1540 N N . ALA B 1 62 ? -17.312 5.504 -1.134 1 98.75 62 ALA B N 1
ATOM 1541 C CA . ALA B 1 62 ? -17.453 6.598 -0.175 1 98.75 62 ALA B CA 1
ATOM 1542 C C . ALA B 1 62 ? -16.094 7.195 0.189 1 98.75 62 ALA B C 1
ATOM 1544 O O . ALA B 1 62 ? -15.969 8.414 0.313 1 98.75 62 ALA B O 1
ATOM 1545 N N . VAL B 1 63 ? -15.109 6.367 0.387 1 98.81 63 VAL B N 1
ATOM 1546 C CA . VAL B 1 63 ? -13.758 6.84 0.678 1 98.81 63 VAL B CA 1
ATOM 1547 C C . VAL B 1 63 ? -13.234 7.66 -0.5 1 98.81 63 VAL B C 1
ATOM 1549 O O . VAL B 1 63 ? -12.711 8.758 -0.315 1 98.81 63 VAL B O 1
ATOM 1552 N N . VAL B 1 64 ? -13.398 7.188 -1.683 1 98.81 64 VAL B N 1
ATOM 1553 C CA . VAL B 1 64 ? -12.867 7.828 -2.883 1 98.81 64 VAL B CA 1
ATOM 1554 C C . VAL B 1 64 ? -13.406 9.25 -2.986 1 98.81 64 VAL B C 1
ATOM 1556 O O . VAL B 1 64 ? -12.656 10.195 -3.256 1 98.81 64 VAL B O 1
ATOM 1559 N N . VAL B 1 65 ? -14.648 9.438 -2.689 1 98.12 65 VAL B N 1
ATOM 1560 C CA . VAL B 1 65 ? -15.25 10.75 -2.914 1 98.12 65 VAL B CA 1
ATOM 1561 C C . VAL B 1 65 ? -15.164 11.586 -1.64 1 98.12 65 VAL B C 1
ATOM 1563 O O . VAL B 1 65 ? -15.539 12.758 -1.631 1 98.12 65 VAL B O 1
ATOM 1566 N N . GLY B 1 66 ? -14.648 11 -0.581 1 97.94 66 GLY B N 1
ATOM 1567 C CA . GLY B 1 66 ? -14.523 11.711 0.684 1 97.94 66 GLY B CA 1
ATOM 1568 C C . GLY B 1 66 ? -15.859 11.977 1.354 1 97.94 66 GLY B C 1
ATOM 1569 O O . GLY B 1 66 ? -16.078 13.047 1.918 1 97.94 66 GLY B O 1
ATOM 1570 N N . PHE B 1 67 ? -16.75 11.008 1.241 1 97.25 67 PHE B N 1
ATOM 1571 C CA . PHE B 1 67 ? -18.078 11.117 1.846 1 97.25 67 PHE B CA 1
ATOM 1572 C C . PHE B 1 67 ? -18.062 10.578 3.271 1 97.25 67 PHE B C 1
ATOM 1574 O O . PHE B 1 67 ? -17.484 9.523 3.537 1 97.25 67 PHE B O 1
ATOM 1581 N N . ALA B 1 68 ? -18.812 11.344 4.336 1 96.94 68 ALA B N 1
ATOM 1582 C CA . ALA B 1 68 ? -19 10.93 5.727 1 96.94 68 ALA B CA 1
ATOM 1583 C C . ALA B 1 68 ? -17.688 10.453 6.34 1 96.94 68 ALA B C 1
ATOM 1585 O O . ALA B 1 68 ? -17.641 9.391 6.965 1 96.94 68 ALA B O 1
ATOM 1586 N N . ARG B 1 69 ? -16.656 11.125 6.219 1 97.75 69 ARG B N 1
ATOM 1587 C CA . ARG B 1 69 ? -15.273 10.742 6.523 1 97.75 69 ARG B CA 1
ATOM 1588 C C . ARG B 1 69 ? -15.117 10.391 8 1 97.75 69 ARG B C 1
ATOM 1590 O O . ARG B 1 69 ? -14.297 9.547 8.359 1 97.75 69 ARG B O 1
ATOM 1597 N N . ARG B 1 70 ? -15.828 10.969 8.844 1 97.19 70 ARG B N 1
ATOM 1598 C CA . ARG B 1 70 ? -15.734 10.68 10.273 1 97.19 70 ARG B CA 1
ATOM 1599 C C . ARG B 1 70 ? -16.109 9.234 10.562 1 97.19 70 ARG B C 1
ATOM 1601 O O . ARG B 1 70 ? -15.633 8.648 11.539 1 97.19 70 ARG B O 1
ATOM 1608 N N . TRP B 1 71 ? -16.922 8.633 9.734 1 98.12 71 TRP B N 1
ATOM 1609 C CA . TRP B 1 71 ? -17.391 7.27 9.93 1 98.12 71 TRP B CA 1
ATOM 1610 C C . TRP B 1 71 ? -16.734 6.316 8.938 1 98.12 71 TRP B C 1
ATOM 1612 O O . TRP B 1 71 ? -16.344 5.203 9.289 1 98.12 71 TRP B O 1
ATOM 1622 N N . VAL B 1 72 ? -16.609 6.77 7.742 1 98.62 72 VAL B N 1
ATOM 1623 C CA . VAL B 1 72 ? -16.156 5.918 6.648 1 98.62 72 VAL B CA 1
ATOM 1624 C C . VAL B 1 72 ? -14.672 5.598 6.82 1 98.62 72 VAL B C 1
ATOM 1626 O O . VAL B 1 72 ? -14.234 4.469 6.574 1 98.62 72 VAL B O 1
ATOM 1629 N N . TYR B 1 73 ? -13.875 6.594 7.234 1 98.69 73 TYR B N 1
ATOM 1630 C CA . TYR B 1 73 ? -12.453 6.34 7.406 1 98.69 73 TYR B CA 1
ATOM 1631 C C . TYR B 1 73 ? -12.211 5.289 8.484 1 98.69 73 TYR B C 1
ATOM 1633 O O . TYR B 1 73 ? -11.43 4.355 8.289 1 98.69 73 TYR B O 1
ATOM 1641 N N . PRO B 1 74 ? -12.898 5.363 9.664 1 98.81 74 PRO B N 1
ATOM 1642 C CA . PRO B 1 74 ? -12.734 4.289 10.648 1 98.81 74 PRO B CA 1
ATOM 1643 C C . PRO B 1 74 ? -13.172 2.93 10.109 1 98.81 74 PRO B C 1
ATOM 1645 O O . PRO B 1 74 ? -12.547 1.91 10.414 1 98.81 74 PRO B O 1
ATOM 1648 N N . VAL B 1 75 ? -14.219 2.859 9.414 1 98.81 75 VAL B N 1
ATOM 1649 C CA . VAL B 1 75 ? -14.664 1.606 8.812 1 98.81 75 VAL B CA 1
ATOM 1650 C C . VAL B 1 75 ? -13.578 1.068 7.879 1 98.81 75 VAL B C 1
ATOM 1652 O O . VAL B 1 75 ? -13.273 -0.127 7.895 1 98.81 75 VAL B O 1
ATOM 1655 N N . GLN B 1 76 ? -13.016 1.915 7.059 1 98.88 76 GLN B N 1
ATOM 1656 C CA . GLN B 1 76 ? -11.914 1.522 6.188 1 98.88 76 GLN B CA 1
ATOM 1657 C C . GLN B 1 76 ? -10.742 0.964 6.996 1 98.88 76 GLN B C 1
ATOM 1659 O O . GLN B 1 76 ? -10.141 -0.036 6.609 1 98.88 76 GLN B O 1
ATOM 1664 N N . VAL B 1 77 ? -10.406 1.612 8.086 1 98.88 77 VAL B N 1
ATOM 1665 C CA . VAL B 1 77 ? -9.32 1.142 8.938 1 98.88 77 VAL B CA 1
ATOM 1666 C C . VAL B 1 77 ? -9.633 -0.256 9.461 1 98.88 77 VAL B C 1
ATOM 1668 O O . VAL B 1 77 ? -8.758 -1.122 9.516 1 98.88 77 VAL B O 1
ATOM 1671 N N . LEU B 1 78 ? -10.844 -0.49 9.828 1 98.69 78 LEU B N 1
ATOM 1672 C CA . LEU B 1 78 ? -11.258 -1.799 10.328 1 98.69 78 LEU B CA 1
ATOM 1673 C C . LEU B 1 78 ? -11.148 -2.854 9.227 1 98.69 78 LEU B C 1
ATOM 1675 O O . LEU B 1 78 ? -10.617 -3.945 9.461 1 98.69 78 LEU B O 1
ATOM 1679 N N . LEU B 1 79 ? -11.641 -2.545 8.055 1 98.31 79 LEU B N 1
ATOM 1680 C CA . LEU B 1 79 ? -11.586 -3.477 6.934 1 98.31 79 LEU B CA 1
ATOM 1681 C C . LEU B 1 79 ? -10.133 -3.789 6.566 1 98.31 79 LEU B C 1
ATOM 1683 O O . LEU B 1 79 ? -9.766 -4.957 6.422 1 98.31 79 LEU B O 1
ATOM 1687 N N . ASN B 1 80 ? -9.328 -2.74 6.426 1 98.75 80 ASN B N 1
ATOM 1688 C CA . ASN B 1 80 ? -7.93 -2.939 6.066 1 98.75 80 ASN B CA 1
ATOM 1689 C C . ASN B 1 80 ? -7.145 -3.588 7.199 1 98.75 80 ASN B C 1
ATOM 1691 O O . ASN B 1 80 ? -6.207 -4.352 6.957 1 98.75 80 ASN B O 1
ATOM 1695 N N . GLY B 1 81 ? -7.523 -3.264 8.453 1 98.44 81 GLY B N 1
ATOM 1696 C CA . GLY B 1 81 ? -6.91 -3.928 9.586 1 98.44 81 GLY B CA 1
ATOM 1697 C C . GLY B 1 81 ? -7.215 -5.414 9.648 1 98.44 81 GLY B C 1
ATOM 1698 O O . GLY B 1 81 ? -6.336 -6.223 9.953 1 98.44 81 GLY B O 1
ATOM 1699 N N . ALA B 1 82 ? -8.453 -5.758 9.438 1 96.06 82 ALA B N 1
ATOM 1700 C CA . ALA B 1 82 ? -8.828 -7.168 9.383 1 96.06 82 ALA B CA 1
ATOM 1701 C C . ALA B 1 82 ? -8.055 -7.891 8.281 1 96.06 82 ALA B C 1
ATOM 1703 O O . ALA B 1 82 ? -7.59 -9.016 8.477 1 96.06 82 ALA B O 1
ATOM 1704 N N . SER B 1 83 ? -7.953 -7.273 7.082 1 96.38 83 SER B N 1
ATOM 1705 C CA . SER B 1 83 ? -7.188 -7.859 5.988 1 96.38 83 SER B CA 1
ATOM 1706 C C . SER B 1 83 ? -5.719 -8.023 6.363 1 96.38 83 SER B C 1
ATOM 1708 O O . SER B 1 83 ? -5.105 -9.047 6.051 1 96.38 83 SER B O 1
ATOM 1710 N N . LEU B 1 84 ? -5.18 -7.008 7.039 1 98 84 LEU B N 1
ATOM 1711 C CA . LEU B 1 84 ? -3.803 -7.086 7.508 1 98 84 LEU B CA 1
ATOM 1712 C C . LEU B 1 84 ? -3.619 -8.266 8.461 1 98 84 LEU B C 1
ATOM 1714 O O . LEU B 1 84 ? -2.664 -9.031 8.328 1 98 84 LEU B O 1
ATOM 1718 N N . LEU B 1 85 ? -4.508 -8.383 9.414 1 96.69 85 LEU B N 1
ATOM 1719 C CA . LEU B 1 85 ? -4.418 -9.477 10.375 1 96.69 85 LEU B CA 1
ATOM 1720 C C . LEU B 1 85 ? -4.504 -10.828 9.664 1 96.69 85 LEU B C 1
ATOM 1722 O O . LEU B 1 85 ? -3.805 -11.773 10.039 1 96.69 85 LEU B O 1
ATOM 1726 N N . ALA B 1 86 ? -5.328 -10.945 8.641 1 94.12 86 ALA B N 1
ATOM 1727 C CA . ALA B 1 86 ? -5.516 -12.195 7.906 1 94.12 86 ALA B CA 1
ATOM 1728 C C . ALA B 1 86 ? -4.23 -12.609 7.199 1 94.12 86 ALA B C 1
ATOM 1730 O O . ALA B 1 86 ? -3.98 -13.805 7.004 1 94.12 86 ALA B O 1
ATOM 1731 N N . VAL B 1 87 ? -3.42 -11.625 6.852 1 95.19 87 VAL B N 1
ATOM 1732 C CA . VAL B 1 87 ? -2.219 -11.969 6.102 1 95.19 87 VAL B CA 1
ATOM 1733 C C . VAL B 1 87 ? -0.979 -11.672 6.941 1 95.19 87 VAL B C 1
ATOM 1735 O O . VAL B 1 87 ? 0.109 -11.461 6.402 1 95.19 87 VAL B O 1
ATOM 1738 N N . MET B 1 88 ? -1.102 -11.695 8.273 1 96.31 88 MET B N 1
ATOM 1739 C CA . MET B 1 88 ? -0.043 -11.266 9.18 1 96.31 88 MET B CA 1
ATOM 1740 C C . MET B 1 88 ? 1.193 -12.141 9.031 1 96.31 88 MET B C 1
ATOM 1742 O O . MET B 1 88 ? 2.322 -11.664 9.156 1 96.31 88 MET B O 1
ATOM 1746 N N . GLN B 1 89 ? 1.034 -13.391 8.742 1 95.31 89 GLN B N 1
ATOM 1747 C CA . GLN B 1 89 ? 2.174 -14.281 8.531 1 95.31 89 GLN B CA 1
ATOM 1748 C C . GLN B 1 89 ? 3.039 -13.797 7.371 1 95.31 89 GLN B C 1
ATOM 1750 O O . GLN B 1 89 ? 4.27 -13.875 7.434 1 95.31 89 GLN B O 1
ATOM 1755 N N . SER B 1 90 ? 2.389 -13.281 6.285 1 96 90 SER B N 1
ATOM 1756 C CA . SER B 1 90 ? 3.113 -12.789 5.117 1 96 90 SER B CA 1
ATOM 1757 C C . SER B 1 90 ? 3.816 -11.469 5.414 1 96 90 SER B C 1
ATOM 1759 O O . SER B 1 90 ? 4.824 -11.141 4.785 1 96 90 SER B O 1
ATOM 1761 N N . VAL B 1 91 ? 3.299 -10.727 6.34 1 97.88 91 VAL B N 1
ATOM 1762 C CA . VAL B 1 91 ? 3.898 -9.445 6.711 1 97.88 91 VAL B CA 1
ATOM 1763 C C . VAL B 1 91 ? 5.125 -9.688 7.59 1 97.88 91 VAL B C 1
ATOM 1765 O O . VAL B 1 91 ? 6.152 -9.031 7.422 1 97.88 91 VAL B O 1
ATOM 1768 N N . ILE B 1 92 ? 5.027 -10.633 8.461 1 97.12 92 ILE B N 1
ATOM 1769 C CA . ILE B 1 92 ? 6.105 -10.945 9.398 1 97.12 92 ILE B CA 1
ATOM 1770 C C . ILE B 1 92 ? 7.188 -11.75 8.68 1 97.12 92 ILE B C 1
ATOM 1772 O O . ILE B 1 92 ? 8.383 -11.555 8.93 1 97.12 92 ILE B O 1
ATOM 1776 N N . ASP B 1 93 ? 6.789 -12.641 7.781 1 96.56 93 ASP B N 1
ATOM 1777 C CA . ASP B 1 93 ? 7.66 -13.555 7.047 1 96.56 93 ASP B CA 1
ATOM 1778 C C . ASP B 1 93 ? 7.316 -13.555 5.559 1 96.56 93 ASP B C 1
ATOM 1780 O O . ASP B 1 93 ? 6.777 -14.539 5.043 1 96.56 93 ASP B O 1
ATOM 1784 N N . PRO B 1 94 ? 7.777 -12.508 4.875 1 95.62 94 PRO B N 1
ATOM 1785 C CA . PRO B 1 94 ? 7.324 -12.32 3.494 1 95.62 94 PRO B CA 1
ATOM 1786 C C . PRO B 1 94 ? 7.875 -13.375 2.539 1 95.62 94 PRO B C 1
ATOM 1788 O O . PRO B 1 94 ? 7.305 -13.602 1.471 1 95.62 94 PRO B O 1
ATOM 1791 N N . TRP B 1 95 ? 8.875 -14.062 2.885 1 93 95 TRP B N 1
ATOM 1792 C CA . TRP B 1 95 ? 9.5 -14.984 1.939 1 93 95 TRP B CA 1
ATOM 1793 C C . TRP B 1 95 ? 9.297 -16.438 2.367 1 93 95 TRP B C 1
ATOM 1795 O O . TRP B 1 95 ? 9.906 -17.344 1.812 1 93 95 TRP B O 1
ATOM 1805 N N . SER B 1 96 ? 8.453 -16.656 3.414 1 91.94 96 SER B N 1
ATOM 1806 C CA . SER B 1 96 ? 8.031 -18 3.842 1 91.94 96 SER B CA 1
ATOM 1807 C C . SER B 1 96 ? 9.203 -18.781 4.414 1 91.94 96 SER B C 1
ATOM 1809 O O . SER B 1 96 ? 9.32 -19.984 4.18 1 91.94 96 SER B O 1
ATOM 1811 N N . TRP B 1 97 ? 10.055 -18.141 5.035 1 89.31 97 TRP B N 1
ATOM 1812 C CA . TRP B 1 97 ? 11.164 -18.812 5.684 1 89.31 97 TRP B CA 1
ATOM 1813 C C . TRP B 1 97 ? 10.688 -19.609 6.898 1 89.31 97 TRP B C 1
ATOM 1815 O O . TRP B 1 97 ? 11.242 -20.672 7.211 1 89.31 97 TRP B O 1
ATOM 1825 N N . VAL B 1 98 ? 9.625 -19.109 7.605 1 90.94 98 VAL B N 1
ATOM 1826 C CA . VAL B 1 98 ? 9.109 -19.703 8.836 1 90.94 98 VAL B CA 1
ATOM 1827 C C . VAL B 1 98 ? 7.688 -20.219 8.609 1 90.94 98 VAL B C 1
ATOM 1829 O O . VAL B 1 98 ? 7.371 -21.359 8.938 1 90.94 98 VAL B O 1
ATOM 1832 N N . PHE B 1 99 ? 6.844 -19.375 8.023 1 91.56 99 PHE B N 1
ATOM 1833 C CA . PHE B 1 99 ? 5.453 -19.719 7.75 1 91.56 99 PHE B CA 1
ATOM 1834 C C . PHE B 1 99 ? 5.273 -20.156 6.301 1 91.56 99 PHE B C 1
ATOM 1836 O O . PHE B 1 99 ? 5.66 -19.422 5.379 1 91.56 99 PHE B O 1
ATOM 1843 N N . GLU B 1 100 ? 4.695 -21.281 6.152 1 89.62 100 GLU B N 1
ATOM 1844 C CA . GLU B 1 100 ? 4.438 -21.766 4.797 1 89.62 100 GLU B CA 1
ATOM 1845 C C . GLU B 1 100 ? 3.332 -20.953 4.125 1 89.62 100 GLU B C 1
ATOM 1847 O O . GLU B 1 100 ? 2.348 -20.578 4.77 1 89.62 100 GLU B O 1
ATOM 1852 N N . GLY B 1 101 ? 3.502 -20.656 2.842 1 88.12 101 GLY B N 1
ATOM 1853 C CA . GLY B 1 101 ? 2.447 -20.047 2.055 1 88.12 101 GLY B CA 1
ATOM 1854 C C . GLY B 1 101 ? 2.475 -18.531 2.109 1 88.12 101 GLY B C 1
ATOM 1855 O O . GLY B 1 101 ? 1.629 -17.859 1.506 1 88.12 101 GLY B O 1
ATOM 1856 N N . SER B 1 102 ? 3.463 -18.016 2.822 1 92.06 102 SER B N 1
ATOM 1857 C CA . SER B 1 102 ? 3.58 -16.562 2.857 1 92.06 102 SER B CA 1
ATOM 1858 C C . SER B 1 102 ? 3.98 -16 1.495 1 92.06 102 SER B C 1
ATOM 1860 O O . SER B 1 102 ? 4.59 -16.703 0.687 1 92.06 102 SER B O 1
ATOM 1862 N N . ASN B 1 103 ? 3.561 -14.82 1.274 1 93.31 103 ASN B N 1
ATOM 1863 C CA . ASN B 1 103 ? 3.787 -14.133 0.008 1 93.31 103 ASN B CA 1
ATOM 1864 C C . ASN B 1 103 ? 4.156 -12.664 0.227 1 93.31 103 ASN B C 1
ATOM 1866 O O . ASN B 1 103 ? 3.375 -11.906 0.795 1 93.31 103 ASN B O 1
ATOM 1870 N N . ALA B 1 104 ? 5.266 -12.281 -0.304 1 94.56 104 ALA B N 1
ATOM 1871 C CA . ALA B 1 104 ? 5.805 -10.945 -0.051 1 94.56 104 ALA B CA 1
ATOM 1872 C C . ALA B 1 104 ? 4.883 -9.867 -0.605 1 94.56 104 ALA B C 1
ATOM 1874 O O . ALA B 1 104 ? 4.922 -8.719 -0.156 1 94.56 104 ALA B O 1
ATOM 1875 N N . LEU B 1 105 ? 4.027 -10.25 -1.557 1 95.25 105 LEU B N 1
ATOM 1876 C CA . LEU B 1 105 ? 3.135 -9.273 -2.182 1 95.25 105 LEU B CA 1
ATOM 1877 C C . LEU B 1 105 ? 2.07 -8.805 -1.197 1 95.25 105 LEU B C 1
ATOM 1879 O O . LEU B 1 105 ? 1.396 -7.801 -1.44 1 95.25 105 LEU B O 1
ATOM 1883 N N . PHE B 1 106 ? 1.982 -9.492 -0.027 1 97.06 106 PHE B N 1
ATOM 1884 C CA . PHE B 1 106 ? 0.974 -9.102 0.95 1 97.06 106 PHE B CA 1
ATOM 1885 C C . PHE B 1 106 ? 1.558 -8.133 1.97 1 97.06 106 PHE B C 1
ATOM 1887 O O . PHE B 1 106 ? 0.823 -7.543 2.766 1 97.06 106 PHE B O 1
ATOM 1894 N N . TYR B 1 107 ? 2.826 -7.871 1.931 1 98.38 107 TYR B N 1
ATOM 1895 C CA . TYR B 1 107 ? 3.428 -6.938 2.877 1 98.38 107 TYR B CA 1
ATOM 1896 C C . TYR B 1 107 ? 2.764 -5.57 2.787 1 98.38 107 TYR B C 1
ATOM 1898 O O . TYR B 1 107 ? 2.576 -4.895 3.803 1 98.38 107 TYR B O 1
ATOM 1906 N N . PRO B 1 108 ? 2.391 -5.078 1.626 1 98.81 108 PRO B N 1
ATOM 1907 C CA . PRO B 1 108 ? 1.794 -3.744 1.521 1 98.81 108 PRO B CA 1
ATOM 1908 C C . PRO B 1 108 ? 0.549 -3.586 2.391 1 98.81 108 PRO B C 1
ATOM 1910 O O . PRO B 1 108 ? 0.092 -2.463 2.619 1 98.81 108 PRO B O 1
ATOM 1913 N N . SER B 1 109 ? -0.007 -4.723 2.885 1 98.75 109 SER B N 1
ATOM 1914 C CA . SER B 1 109 ? -1.164 -4.617 3.768 1 98.75 109 SER B CA 1
ATOM 1915 C C . SER B 1 109 ? -0.846 -3.771 4.996 1 98.75 109 SER B C 1
ATOM 1917 O O . SER B 1 109 ? -1.716 -3.07 5.516 1 98.75 109 SER B O 1
ATOM 1919 N N . LEU B 1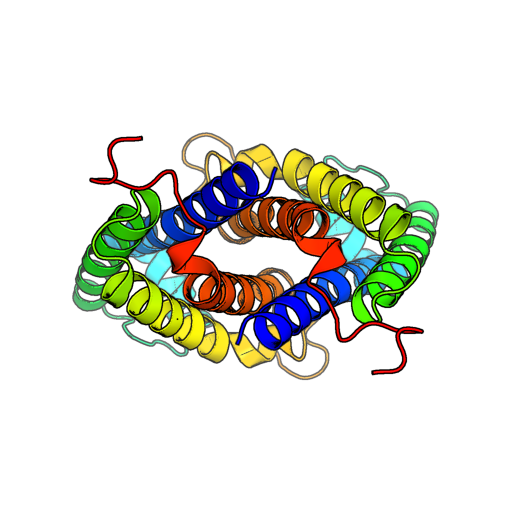 110 ? 0.4 -3.82 5.43 1 98.94 110 LEU B N 1
ATOM 1920 C CA . LEU B 1 110 ? 0.816 -2.982 6.551 1 98.94 110 LEU B CA 1
ATOM 1921 C C . LE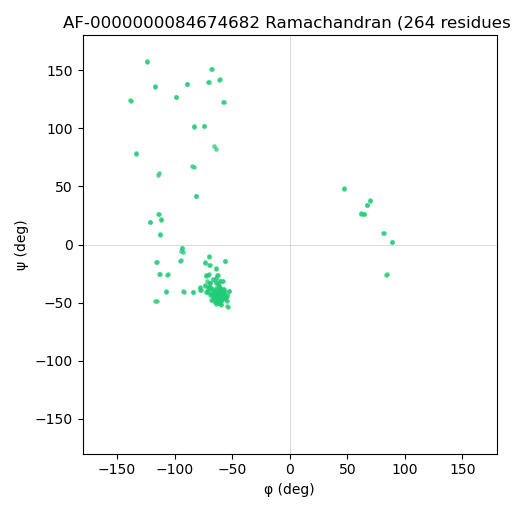U B 1 110 ? 0.826 -1.511 6.152 1 98.94 110 LEU B C 1
ATOM 1923 O O . LEU B 1 110 ? 0.426 -0.649 6.938 1 98.94 110 LEU B O 1
ATOM 1927 N N . ILE B 1 111 ? 1.307 -1.207 5.02 1 98.94 111 ILE B N 1
ATOM 1928 C CA . ILE B 1 111 ? 1.332 0.157 4.5 1 98.94 111 ILE B CA 1
ATOM 1929 C C . ILE B 1 111 ? -0.096 0.665 4.312 1 98.94 111 ILE B C 1
ATOM 1931 O O . ILE B 1 111 ? -0.404 1.811 4.652 1 98.94 111 ILE B O 1
ATOM 1935 N N . ILE B 1 112 ? -0.943 -0.179 3.754 1 98.94 112 ILE B N 1
ATOM 1936 C CA . ILE B 1 112 ? -2.348 0.148 3.535 1 98.94 112 ILE B CA 1
ATOM 1937 C C . ILE B 1 112 ? -3.012 0.49 4.867 1 98.94 112 ILE B C 1
ATOM 1939 O O . ILE B 1 112 ? -3.742 1.479 4.969 1 98.94 112 ILE B O 1
ATOM 1943 N N . PHE B 1 113 ? -2.748 -0.289 5.855 1 98.94 113 PHE B N 1
ATOM 1944 C CA . PHE B 1 113 ? -3.287 -0.031 7.184 1 98.94 113 PHE B CA 1
ATOM 1945 C C . PHE B 1 113 ? -2.752 1.284 7.738 1 98.94 113 PHE B C 1
ATOM 1947 O O . PHE B 1 113 ? -3.52 2.113 8.234 1 98.94 113 PHE B O 1
ATOM 1954 N N . ALA B 1 114 ? -1.465 1.488 7.723 1 98.94 114 ALA B N 1
ATOM 1955 C CA . ALA B 1 114 ? -0.845 2.725 8.188 1 98.94 114 ALA B CA 1
ATOM 1956 C C . ALA B 1 114 ? -1.428 3.938 7.469 1 98.94 114 ALA B C 1
ATOM 1958 O O . ALA B 1 114 ? -1.738 4.953 8.102 1 98.94 114 ALA B O 1
ATOM 1959 N N . ALA B 1 115 ? -1.564 3.807 6.156 1 98.94 115 ALA B N 1
ATOM 1960 C CA . ALA B 1 115 ? -2.105 4.895 5.344 1 98.94 115 ALA B CA 1
ATOM 1961 C C . ALA B 1 115 ? -3.555 5.188 5.719 1 98.94 115 ALA B C 1
ATOM 1963 O O . ALA B 1 115 ? -3.98 6.348 5.715 1 98.94 115 ALA B O 1
ATOM 1964 N N . SER B 1 116 ? -4.289 4.168 6.004 1 98.94 116 SER B N 1
ATOM 1965 C CA . SER B 1 116 ? -5.676 4.355 6.414 1 98.94 116 SER B CA 1
ATOM 1966 C C . SER B 1 116 ? -5.762 5.102 7.742 1 98.94 116 SER B C 1
ATOM 1968 O O . SER B 1 116 ? -6.625 5.965 7.922 1 98.94 116 SER B O 1
ATOM 1970 N N . LEU B 1 117 ? -4.93 4.754 8.68 1 98.88 117 LEU B N 1
ATOM 1971 C CA . LEU B 1 117 ? -4.867 5.488 9.938 1 98.88 117 LEU B CA 1
ATOM 1972 C C . LEU B 1 117 ? -4.504 6.949 9.695 1 98.88 117 LEU B C 1
ATOM 1974 O O . LEU B 1 117 ? -5.051 7.844 10.352 1 98.88 117 LEU B O 1
ATOM 1978 N N . LEU B 1 118 ? -3.58 7.113 8.82 1 98.81 118 LEU B N 1
ATOM 1979 C CA . LEU B 1 118 ? -3.121 8.469 8.531 1 98.81 118 LEU B CA 1
ATOM 1980 C C . LEU B 1 118 ? -4.262 9.32 7.988 1 98.81 118 LEU B C 1
ATOM 1982 O O . LEU B 1 118 ? -4.367 10.508 8.32 1 98.81 118 LEU B O 1
ATOM 1986 N N . LEU B 1 119 ? -5.129 8.75 7.164 1 98.62 119 LEU B N 1
ATOM 1987 C CA . LEU B 1 119 ? -6.258 9.516 6.648 1 98.62 119 LEU B CA 1
ATOM 1988 C C . LEU B 1 119 ? -7.156 9.992 7.785 1 98.62 119 LEU B C 1
ATOM 1990 O O . LEU B 1 119 ? -7.734 11.086 7.711 1 98.62 119 LEU B O 1
ATOM 1994 N N . ILE B 1 120 ? -7.277 9.172 8.797 1 98.56 120 ILE B N 1
ATOM 1995 C CA . ILE B 1 120 ? -8.055 9.609 9.953 1 98.56 120 ILE B CA 1
ATOM 1996 C C . ILE B 1 120 ? -7.344 10.781 10.633 1 98.56 120 ILE B C 1
ATOM 1998 O O . ILE B 1 120 ? -7.969 11.797 10.945 1 98.56 120 ILE B O 1
ATOM 2002 N N . ALA B 1 121 ? -6.098 10.656 10.812 1 98.25 121 ALA B N 1
ATOM 2003 C CA . ALA B 1 121 ? -5.316 11.656 11.539 1 98.25 121 ALA B CA 1
ATOM 2004 C C . ALA B 1 121 ? -5.32 12.992 10.805 1 98.25 121 ALA B C 1
ATOM 2006 O O . ALA B 1 121 ? -5.289 14.055 11.43 1 98.25 121 ALA B O 1
ATOM 2007 N N . TYR B 1 122 ? -5.363 12.945 9.516 1 97.75 122 TYR B N 1
ATOM 2008 C CA . TYR B 1 122 ? -5.238 14.172 8.727 1 97.75 122 TYR B CA 1
ATOM 2009 C C . TYR B 1 122 ? -6.547 14.5 8.023 1 97.75 122 TYR B C 1
ATOM 2011 O O . TYR B 1 122 ? -6.555 15.203 7.012 1 97.75 122 TYR B O 1
ATOM 2019 N N . ARG B 1 123 ? -7.57 13.969 8.539 1 97.06 123 ARG B N 1
ATOM 2020 C CA . ARG B 1 123 ? -8.891 14.109 7.938 1 97.06 123 ARG B CA 1
ATOM 2021 C C . ARG B 1 123 ? -9.227 15.578 7.684 1 97.06 123 ARG B C 1
ATOM 2023 O O . ARG B 1 123 ? -9.75 15.922 6.621 1 97.06 123 ARG B O 1
ATOM 2030 N N . ASP B 1 124 ? -8.891 16.5 8.578 1 95.5 124 ASP B N 1
ATOM 2031 C CA . ASP B 1 124 ? -9.266 17.906 8.484 1 95.5 124 ASP B CA 1
ATOM 2032 C C . ASP B 1 124 ? -8.445 18.625 7.41 1 95.5 124 ASP B C 1
ATOM 2034 O O . ASP B 1 124 ? -8.812 19.703 6.965 1 95.5 124 ASP B O 1
ATOM 2038 N N . GLU B 1 125 ? -7.348 17.984 6.984 1 95.81 125 GLU B N 1
ATOM 2039 C CA . GLU B 1 125 ? -6.5 18.578 5.957 1 95.81 125 GLU B CA 1
ATOM 2040 C C . GLU B 1 125 ? -6.867 18.062 4.57 1 95.81 125 GLU B C 1
ATOM 2042 O O . GLU B 1 125 ? -6.371 18.562 3.561 1 95.81 125 GLU B O 1
ATOM 2047 N N . ASP B 1 126 ? -7.645 17 4.539 1 94.5 126 ASP B N 1
ATOM 2048 C CA . ASP B 1 126 ? -8.148 16.469 3.277 1 94.5 126 ASP B CA 1
ATOM 2049 C C . ASP B 1 126 ? -9.266 17.359 2.721 1 94.5 126 ASP B C 1
ATOM 2051 O O . ASP B 1 126 ? -10.43 17.188 3.08 1 94.5 126 ASP B O 1
ATOM 2055 N N . LYS B 1 127 ? -8.953 18.172 1.75 1 92.31 127 LYS B N 1
ATOM 2056 C CA . LYS B 1 127 ? -9.867 19.25 1.417 1 92.31 127 LYS B CA 1
ATOM 2057 C C . LYS B 1 127 ? -10.617 18.969 0.118 1 92.31 127 LYS B C 1
ATOM 2059 O O . LYS B 1 127 ? -11.672 19.547 -0.14 1 92.31 127 LYS B O 1
ATOM 2064 N N . TRP B 1 128 ? -10.086 18.172 -0.773 1 92.25 128 TRP B N 1
ATOM 2065 C CA . TRP B 1 128 ? -10.766 17.844 -2.021 1 92.25 128 TRP B CA 1
ATOM 2066 C C . TRP B 1 128 ? -11.734 16.688 -1.819 1 92.25 128 TRP B C 1
ATOM 2068 O O . TRP B 1 128 ? -11.508 15.578 -2.316 1 92.25 128 TRP B O 1
ATOM 2078 N N . VAL B 1 129 ? -12.773 16.984 -1.046 1 93.5 129 VAL B N 1
ATOM 2079 C CA . VAL B 1 129 ? -13.75 15.969 -0.665 1 93.5 129 VAL B CA 1
ATOM 2080 C C . VAL B 1 129 ? -15.148 16.422 -1.067 1 93.5 129 VAL B C 1
ATOM 2082 O O . VAL B 1 129 ? -15.367 17.609 -1.36 1 93.5 129 VAL B O 1
ATOM 2085 N N . LEU B 1 130 ? -15.992 15.508 -1.194 1 88.19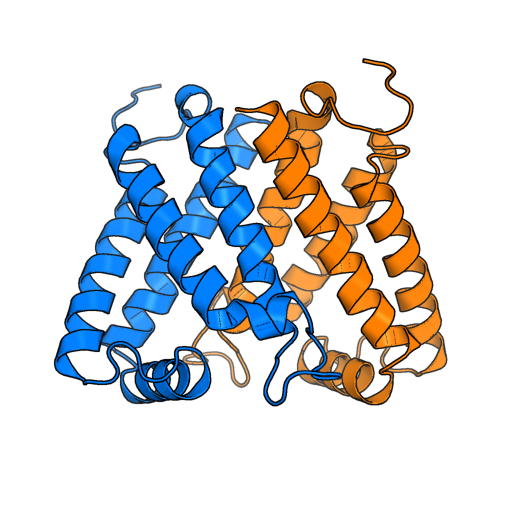 130 LEU B N 1
ATOM 2086 C CA . LEU B 1 130 ? -17.391 15.789 -1.541 1 88.19 130 LEU B CA 1
ATOM 2087 C C . LEU B 1 130 ? -18.047 16.672 -0.484 1 88.19 130 LEU B C 1
ATOM 2089 O O . LEU B 1 130 ? -17.922 16.406 0.714 1 88.19 130 LEU B O 1
ATOM 2093 N N . GLY B 1 131 ? -18.844 17.531 -0.979 1 76.06 131 GLY B N 1
ATOM 2094 C CA . GLY B 1 131 ? -19.641 18.438 -0.158 1 76.06 131 GLY B CA 1
ATOM 2095 C C . GLY B 1 131 ? -18.875 19.672 0.27 1 76.06 131 GLY B C 1
ATOM 2096 O O . GLY B 1 131 ? -19.469 20.641 0.763 1 76.06 131 GLY B O 1
ATOM 2097 N N . LYS B 1 132 ? -17.562 19.484 0.323 1 67 132 LYS B N 1
ATOM 2098 C CA . LYS B 1 132 ? -16.844 20.719 0.659 1 67 132 LYS B CA 1
ATOM 2099 C C . LYS B 1 132 ? -16.625 21.578 -0.579 1 67 132 LYS B C 1
ATOM 2101 O O . LYS B 1 132 ? -16.219 21.078 -1.63 1 67 132 LYS B O 1
ATOM 2106 N N . LYS B 1 133 ? -17.406 22.641 -0.782 1 55.03 133 LYS B N 1
ATOM 2107 C CA . LYS B 1 133 ? -17.328 23.656 -1.83 1 55.03 133 LYS B CA 1
ATOM 2108 C C . LYS B 1 133 ? -16.062 24.484 -1.7 1 55.03 133 LYS B C 1
ATOM 2110 O O . LYS B 1 133 ? -15.742 24.984 -0.614 1 55.03 133 LYS B O 1
ATOM 2115 N N . TYR B 1 134 ? -14.953 24.078 -2.213 1 47.53 134 TYR B N 1
ATOM 2116 C CA . TYR B 1 134 ? -13.867 25.047 -2.248 1 47.53 134 TYR B CA 1
ATOM 2117 C C . TYR B 1 134 ? -14 25.969 -3.457 1 47.53 134 TYR B C 1
ATOM 2119 O O . TYR B 1 134 ? -14.555 25.578 -4.488 1 47.53 134 TYR B O 1
#

Nearest PDB structures (foldseek):
  7mjp-assembly1_E  TM=3.738E-01  e=4.630E+00  Rattus norvegicus
  7mjp-assembly1_E  TM=3.740E-01  e=4.630E+00  Rattus norvegicus

Sequence (268 aa):
MKIWTLLLLRVSLGWLLVIWGADKVFNVEHGMAVANKFYFGFLAVESALQVAGALQILVGLAVVVGFARRWVYPVQVLLNGASLLAVMQSVIDPWSWVFEGSNALFYPSLIIFAASLLLIAYRDEDKWVLGKKYMKIWTLLLLRVSLGWLLVIWGADKVFNVEHGMAVANKFYFGFLAVESALQVAGALQILVGLAVVVGFARRWVYPVQVLLNGASLLAVMQSVIDPWSWVFEGSNALFYPSLIIFAASLLLIAYRDEDKWVLGKKY

Foldseek 3Di:
DVQVVLLVLQQVLLVVLLVLLCCLQPVVVVNLVCCVQQQVRVLNDNVSSNVSSVVSNVLSVCSNQVHPCLPSLVVSLVVLVSLCVSLVCCLVPVPCPPPPSHHVVSNCSVVSNVSSVVCNVCVVVNQNHPPRDD/DVQVVLLVLQQVLLVVLLVLLCCLQPVVVVNLVCCVQQQVRVLNDNVSSNVSSVVSNVLSVCSNQVHPCLPSLVVSLVVLVSLCVSLVCCLVPVPCPPPPSHHVVSNCSVVSNVSSVVCNVCVVVNQNHPPRDD

Solvent-accessible surface area (backbone atoms only — not comparable to full-atom values): 13074 Å² total; per-residue (Å²): 104,54,47,60,27,45,45,47,30,38,34,40,52,12,46,50,35,27,54,56,10,45,32,20,54,75,36,43,69,60,37,37,50,49,18,47,72,49,40,78,36,56,59,58,41,71,69,54,26,30,52,52,10,52,52,34,26,52,51,10,52,31,42,44,43,37,42,68,50,87,57,46,39,57,51,50,31,50,54,38,42,53,53,28,62,46,38,38,61,11,52,78,26,30,79,32,83,83,44,82,86,32,38,51,68,46,33,55,34,55,33,53,30,25,48,37,49,32,48,56,54,43,44,90,61,50,59,88,25,56,88,56,82,125,104,54,47,60,26,46,44,47,31,39,33,41,51,11,46,49,34,28,53,56,11,45,31,21,54,75,36,42,70,59,36,38,51,46,17,48,70,48,39,77,36,56,60,58,41,72,69,54,26,30,52,52,10,52,52,34,26,52,52,12,53,31,41,44,44,37,41,66,50,88,54,45,40,56,50,50,32,50,54,38,41,52,55,28,61,45,37,39,61,12,52,78,26,31,79,31,83,82,43,84,86,31,39,52,68,47,34,56,35,56,34,52,31,26,47,35,49,32,48,57,56,42,45,90,61,50,60,88,25,54,89,54,82,127

Organism: Aquipseudomonas alcaligenes (strain ATCC 14909 / DSM 50342 / CCUG 1425 / JCM 20561 / NBRC 14159 / NCIMB 9945 / NCTC 10367 / 1577) (NCBI:txid1215092)

Secondary structure (DSSP, 8-state):
-HHHHHHHHHHHHHHHHHHHHHHHHH-HHHHHHHHHHHSTTTT-SHHHHHHHHHHHHHHHHHHHHT-SHHHHHHHHHHHHHHHHHHTHHHHH-TT-SSSTT--GGGTHHHHHHHHHHHHHHTGGG--S-TT---/-HHHHHHHHHHHHHHHHHHHHHHHHH-HHHHHHHHHHHSTTTT-SHHHHHHHHHHHHHHHHHHHHT-SHHHHHHHHHHHHHHHHHHTHHHHH-TT-SSSTT--GGGTHHHHHHHHHHHHHHTGGG--S-TT---

InterPro domains:
  IPR032808 DoxX family [PF07681] (6-72)

pLDDT: mean 94.33, std 7.49, range [46.19, 98.94]

Radius of gyration: 18.17 Å; Cα contacts (8 Å, |Δi|>4): 426; chains: 2; bounding box: 48×47×42 Å